Protein AF-A0A2G6T410-F1 (afdb_monomer_lite)

pLDDT: mean 78.16, std 11.04, range [44.97, 94.75]

Structure (mmCIF, N/CA/C/O backbone):
data_AF-A0A2G6T410-F1
#
_entry.id   AF-A0A2G6T410-F1
#
loop_
_atom_site.group_PDB
_atom_site.id
_atom_site.type_symbol
_atom_site.label_atom_id
_atom_site.label_alt_id
_atom_site.label_comp_id
_atom_site.label_asym_id
_atom_site.label_entity_id
_atom_site.label_seq_id
_atom_site.pdbx_PDB_ins_code
_atom_site.Cartn_x
_atom_site.Cartn_y
_atom_site.Cartn_z
_atom_site.occupancy
_atom_site.B_iso_or_equiv
_atom_site.auth_seq_id
_atom_site.auth_comp_id
_atom_site.auth_asym_id
_atom_site.auth_atom_id
_atom_site.pdbx_PDB_model_num
ATOM 1 N N . MET A 1 1 ? 46.091 18.790 -109.672 1.00 56.22 1 MET A N 1
ATOM 2 C CA . MET A 1 1 ? 46.368 18.008 -108.460 1.00 56.22 1 MET A CA 1
ATOM 3 C C . MET A 1 1 ? 47.698 17.330 -108.682 1.00 56.22 1 MET A C 1
ATOM 5 O O . MET A 1 1 ? 47.797 16.515 -109.600 1.00 56.22 1 MET A O 1
ATOM 9 N N . SER A 1 2 ? 48.739 17.805 -108.003 1.00 65.94 2 SER A N 1
ATOM 10 C CA . SER A 1 2 ? 50.082 17.255 -108.184 1.00 65.94 2 SER A CA 1
ATOM 11 C C . SER A 1 2 ? 50.169 15.889 -107.488 1.00 65.94 2 SER A C 1
ATOM 13 O O . SER A 1 2 ? 49.431 15.638 -106.535 1.00 65.94 2 SER A O 1
ATOM 15 N N . PRO A 1 3 ? 51.032 14.974 -107.959 1.00 71.69 3 PRO A N 1
ATOM 16 C CA . PRO A 1 3 ? 51.278 13.700 -107.284 1.00 71.69 3 PRO A CA 1
ATOM 17 C C . PRO A 1 3 ? 51.638 13.854 -105.798 1.00 71.69 3 PRO A C 1
ATOM 19 O O . PRO A 1 3 ? 51.319 12.967 -105.014 1.00 71.69 3 PRO A O 1
ATOM 22 N N . ASP A 1 4 ? 52.232 14.987 -105.419 1.00 73.62 4 ASP A N 1
ATOM 23 C CA . ASP A 1 4 ? 52.672 15.279 -104.053 1.00 73.62 4 ASP A CA 1
ATOM 24 C C . ASP A 1 4 ? 51.491 15.557 -103.101 1.00 73.62 4 ASP A C 1
ATOM 26 O O . ASP A 1 4 ? 51.467 15.034 -101.991 1.00 73.62 4 ASP A O 1
ATOM 30 N N . GLU A 1 5 ? 50.430 16.239 -103.560 1.00 72.19 5 GLU A N 1
ATOM 31 C CA . GLU A 1 5 ? 49.221 16.503 -102.748 1.00 72.19 5 GLU A CA 1
ATOM 32 C C . GLU A 1 5 ? 48.478 15.218 -102.338 1.00 72.19 5 GLU A C 1
ATOM 34 O O . GLU A 1 5 ? 47.743 15.195 -101.351 1.00 72.19 5 GLU A O 1
ATOM 39 N N . ARG A 1 6 ? 48.644 14.129 -103.102 1.00 71.69 6 ARG A N 1
ATOM 40 C CA . ARG A 1 6 ? 47.990 12.846 -102.812 1.00 71.69 6 ARG A CA 1
ATOM 41 C C . ARG A 1 6 ? 48.667 12.102 -101.661 1.00 71.69 6 ARG A C 1
ATOM 43 O O . ARG A 1 6 ? 47.976 11.393 -100.933 1.00 71.69 6 ARG A O 1
ATOM 50 N N . TRP A 1 7 ? 49.984 12.234 -101.514 1.00 81.56 7 TRP A N 1
ATOM 51 C CA . TRP A 1 7 ? 50.736 11.563 -100.451 1.00 81.56 7 TRP A CA 1
ATOM 52 C C . TRP A 1 7 ? 50.536 12.256 -99.103 1.00 81.56 7 TRP A C 1
ATOM 54 O O . TRP A 1 7 ? 50.249 11.570 -98.125 1.00 81.56 7 TRP A O 1
ATOM 64 N N . ASP A 1 8 ? 50.489 13.591 -99.088 1.00 80.56 8 ASP A N 1
ATOM 65 C CA . ASP A 1 8 ? 50.156 14.367 -97.885 1.00 80.56 8 ASP A CA 1
ATOM 66 C C . ASP A 1 8 ? 48.777 13.991 -97.311 1.00 80.56 8 ASP A C 1
ATOM 68 O O . ASP A 1 8 ? 48.583 13.930 -96.096 1.00 80.56 8 ASP A O 1
ATOM 72 N N . GLN A 1 9 ? 47.807 13.674 -98.178 1.00 79.38 9 GLN A N 1
ATOM 73 C CA . GLN A 1 9 ? 46.475 13.255 -97.741 1.00 79.38 9 GLN A CA 1
ATOM 74 C C . GLN A 1 9 ? 46.470 11.856 -97.101 1.00 79.38 9 GLN A C 1
ATOM 76 O O . GLN A 1 9 ? 45.673 11.596 -96.199 1.00 79.38 9 GLN A O 1
ATOM 81 N N . VAL A 1 10 ? 47.340 10.947 -97.551 1.00 81.00 10 VAL A N 1
ATOM 82 C CA . VAL A 1 10 ? 47.460 9.598 -96.972 1.00 81.00 10 VAL A CA 1
ATOM 83 C C . VAL A 1 10 ? 48.136 9.665 -95.606 1.00 81.00 10 VAL A C 1
ATOM 85 O O . VAL A 1 10 ? 47.643 9.041 -94.665 1.00 81.00 10 VAL A O 1
ATOM 88 N N . ASP A 1 11 ? 49.188 10.471 -95.473 1.00 83.50 11 ASP A N 1
ATOM 89 C CA . ASP A 1 11 ? 49.903 10.647 -94.207 1.00 83.50 11 ASP A CA 1
ATOM 90 C C . ASP A 1 11 ? 49.018 11.333 -93.158 1.00 83.50 11 ASP A C 1
ATOM 92 O O . ASP A 1 11 ? 48.926 10.872 -92.019 1.00 83.50 11 ASP A O 1
ATOM 96 N N . GLN A 1 12 ? 48.233 12.340 -93.558 1.00 85.00 12 GLN A N 1
ATOM 97 C CA . GLN A 1 12 ? 47.275 12.983 -92.657 1.00 85.00 12 GLN A CA 1
ATOM 98 C C . GLN A 1 12 ? 46.204 12.005 -92.143 1.00 85.00 12 GLN A C 1
ATOM 100 O O . GLN A 1 12 ? 45.810 12.060 -90.977 1.00 85.00 12 GLN A O 1
ATOM 105 N N . VAL A 1 13 ? 45.732 11.086 -92.990 1.00 82.88 13 VAL A N 1
ATOM 106 C CA . VAL A 1 13 ? 44.775 10.051 -92.574 1.00 82.88 13 VAL A CA 1
ATOM 107 C C . VAL A 1 13 ? 45.444 9.038 -91.642 1.00 82.88 13 VAL A C 1
ATOM 109 O O . VAL A 1 13 ? 44.845 8.665 -90.630 1.00 82.88 13 VAL A O 1
ATOM 112 N N . ALA A 1 14 ? 46.681 8.626 -91.928 1.00 84.62 14 ALA A N 1
ATOM 113 C CA . ALA A 1 14 ? 47.432 7.701 -91.083 1.00 84.62 14 ALA A CA 1
ATOM 114 C C . ALA A 1 14 ? 47.655 8.265 -89.667 1.00 84.62 14 ALA A C 1
ATOM 116 O O . ALA A 1 14 ? 47.406 7.559 -88.685 1.00 84.62 14 ALA A O 1
ATOM 117 N N . ASP A 1 15 ? 48.009 9.546 -89.549 1.00 87.12 15 ASP A N 1
ATOM 118 C CA . ASP A 1 15 ? 48.207 10.222 -88.262 1.00 87.12 15 ASP A CA 1
ATOM 119 C C . ASP A 1 15 ? 46.910 10.346 -87.452 1.00 87.12 15 ASP A C 1
ATOM 121 O O . ASP A 1 15 ? 46.904 10.155 -86.229 1.00 87.12 15 ASP A O 1
ATOM 125 N N . ILE A 1 16 ? 45.780 10.618 -88.114 1.00 86.19 16 ILE A N 1
ATOM 126 C CA . ILE A 1 16 ? 44.466 10.666 -87.455 1.00 86.19 16 ILE A CA 1
ATOM 127 C C . ILE A 1 16 ? 44.099 9.285 -86.897 1.00 86.19 16 ILE A C 1
ATOM 129 O O . ILE A 1 16 ? 43.680 9.181 -85.740 1.00 86.19 16 ILE A O 1
ATOM 133 N N . PHE A 1 17 ? 44.289 8.217 -87.680 1.00 85.00 17 PHE A N 1
ATOM 134 C CA . PHE A 1 17 ? 44.019 6.852 -87.221 1.00 85.00 17 PHE A CA 1
ATOM 135 C C . PHE A 1 17 ? 44.941 6.434 -86.075 1.00 85.00 17 PHE A C 1
ATOM 137 O O . PHE A 1 17 ? 44.476 5.840 -85.099 1.00 85.00 17 PHE A O 1
ATOM 144 N N . HIS A 1 18 ? 46.227 6.776 -86.152 1.00 85.50 18 HIS A N 1
ATOM 145 C CA . HIS A 1 18 ? 47.190 6.462 -85.104 1.00 85.50 18 HIS A CA 1
ATOM 146 C C . HIS A 1 18 ? 46.821 7.143 -83.776 1.00 85.50 18 HIS A C 1
ATOM 148 O O . HIS A 1 18 ? 46.729 6.484 -82.735 1.00 85.50 18 HIS A O 1
ATOM 154 N N . ASN A 1 19 ? 46.494 8.438 -83.818 1.00 89.31 19 ASN A N 1
ATOM 155 C CA . ASN A 1 19 ? 46.065 9.188 -82.639 1.00 89.31 19 ASN A CA 1
ATOM 156 C C . ASN A 1 19 ? 44.751 8.655 -82.045 1.00 89.31 19 ASN A C 1
ATOM 158 O O . ASN A 1 19 ? 44.628 8.546 -80.822 1.00 89.31 19 ASN A O 1
ATOM 162 N N . ALA A 1 20 ? 43.788 8.263 -82.886 1.00 82.81 20 ALA A N 1
ATOM 163 C CA . ALA A 1 20 ? 42.522 7.689 -82.430 1.00 82.81 20 ALA A CA 1
ATOM 164 C C . ALA A 1 20 ? 42.714 6.345 -81.699 1.00 82.81 20 ALA A C 1
ATOM 166 O O . ALA A 1 20 ? 42.099 6.114 -80.655 1.00 82.81 20 ALA A O 1
ATOM 167 N N . ILE A 1 21 ? 43.603 5.477 -82.195 1.00 86.31 21 ILE A N 1
ATOM 168 C CA . ILE A 1 21 ? 43.908 4.185 -81.557 1.00 86.31 21 ILE A CA 1
ATOM 169 C C . ILE A 1 21 ? 44.586 4.396 -80.197 1.00 86.31 21 ILE A C 1
ATOM 171 O O . ILE A 1 21 ? 44.199 3.764 -79.210 1.00 86.31 21 ILE A O 1
ATOM 175 N N . HIS A 1 22 ? 45.547 5.319 -80.106 1.00 86.75 22 HIS A N 1
ATOM 176 C CA . HIS A 1 22 ? 46.206 5.635 -78.836 1.00 86.75 22 HIS A CA 1
ATOM 177 C C . HIS A 1 22 ? 45.230 6.185 -77.789 1.00 86.75 22 HIS A C 1
ATOM 179 O O . HIS A 1 22 ? 45.298 5.790 -76.621 1.00 86.75 22 HIS A O 1
ATOM 185 N N . GLN A 1 23 ? 44.280 7.031 -78.198 1.00 85.62 23 GLN A N 1
ATOM 186 C CA . GLN A 1 23 ? 43.226 7.514 -77.305 1.00 85.62 23 GLN A CA 1
ATOM 187 C C . GLN A 1 23 ? 42.293 6.387 -76.847 1.00 85.62 23 GLN A C 1
ATOM 189 O O . GLN A 1 23 ? 41.966 6.328 -75.663 1.00 85.62 23 GLN A O 1
ATOM 194 N N . ALA A 1 24 ? 41.914 5.461 -77.733 1.00 79.69 24 ALA A N 1
ATOM 195 C CA . ALA A 1 24 ? 41.067 4.323 -77.375 1.00 79.69 24 ALA A CA 1
ATOM 196 C C . ALA A 1 24 ? 41.739 3.389 -76.350 1.00 79.69 24 ALA A C 1
ATOM 198 O O . ALA A 1 24 ? 41.103 2.987 -75.374 1.00 79.69 24 ALA A O 1
ATOM 199 N N . ILE A 1 25 ? 43.037 3.102 -76.508 1.00 86.56 25 ILE A N 1
ATOM 200 C CA . ILE A 1 25 ? 43.812 2.285 -75.556 1.00 86.56 25 ILE A CA 1
ATOM 201 C C . ILE A 1 25 ? 43.950 3.005 -74.206 1.00 86.56 25 ILE A C 1
ATOM 203 O O . ILE A 1 25 ? 43.777 2.394 -73.145 1.00 86.56 25 ILE A O 1
ATOM 207 N N . ALA A 1 26 ? 44.214 4.315 -74.224 1.00 83.00 26 ALA A N 1
ATOM 208 C CA . ALA A 1 26 ? 44.260 5.121 -73.008 1.00 83.00 26 ALA A CA 1
ATOM 209 C C . ALA A 1 26 ? 42.909 5.090 -72.271 1.00 83.00 26 ALA A C 1
ATOM 211 O O . ALA A 1 26 ? 42.878 4.861 -71.061 1.00 83.00 26 ALA A O 1
ATOM 212 N N . LEU A 1 27 ? 41.795 5.211 -73.000 1.00 81.56 27 LEU A N 1
ATOM 213 C CA . LEU A 1 27 ? 40.450 5.128 -72.430 1.00 81.56 27 LEU A CA 1
ATOM 214 C C . LEU A 1 27 ? 40.158 3.742 -71.843 1.00 81.56 27 LEU A C 1
ATOM 216 O O . LEU A 1 27 ? 39.627 3.637 -70.738 1.00 81.56 27 LEU A O 1
ATOM 220 N N . GLN A 1 28 ? 40.535 2.676 -72.549 1.00 83.94 28 GLN A N 1
ATOM 221 C CA . GLN A 1 28 ? 40.310 1.303 -72.103 1.00 83.94 28 GLN A CA 1
ATOM 222 C C . GLN A 1 28 ? 41.104 0.981 -70.831 1.00 83.94 28 GLN A C 1
ATOM 224 O O . GLN A 1 28 ? 40.565 0.377 -69.904 1.00 83.94 28 GLN A O 1
ATOM 229 N N . SER A 1 29 ? 42.355 1.439 -70.741 1.00 85.06 29 SER A N 1
ATOM 230 C CA . SER A 1 29 ? 43.169 1.264 -69.532 1.00 85.06 29 SER A CA 1
ATOM 231 C C . SER A 1 29 ? 42.658 2.098 -68.350 1.00 85.06 29 SER A C 1
ATOM 233 O O . SER A 1 29 ? 42.674 1.628 -67.212 1.00 85.06 29 SER A O 1
ATOM 235 N N . ALA A 1 30 ? 42.131 3.303 -68.597 1.00 77.00 30 ALA A N 1
ATOM 236 C CA . ALA A 1 30 ? 41.474 4.109 -67.569 1.00 77.00 30 ALA A CA 1
ATOM 237 C C . ALA A 1 30 ? 40.182 3.441 -67.061 1.00 77.00 30 ALA A C 1
ATOM 239 O O . ALA A 1 30 ? 39.947 3.392 -65.853 1.00 77.00 30 ALA A O 1
ATOM 240 N N . ALA A 1 31 ? 39.389 2.857 -67.964 1.00 70.12 31 ALA A N 1
ATOM 241 C CA . ALA A 1 31 ? 38.189 2.102 -67.615 1.00 70.12 31 ALA A CA 1
ATOM 242 C C . ALA A 1 31 ? 38.516 0.831 -66.811 1.00 70.12 31 ALA A C 1
ATOM 244 O O . ALA A 1 31 ? 37.843 0.540 -65.823 1.00 70.12 31 ALA A O 1
ATOM 245 N N . GLN A 1 32 ? 39.583 0.106 -67.166 1.00 82.69 32 GLN A N 1
ATOM 246 C CA . GLN A 1 32 ? 40.046 -1.054 -66.394 1.00 82.69 32 GLN A CA 1
ATOM 247 C C . GLN A 1 32 ? 40.468 -0.666 -64.974 1.00 82.69 32 GLN A C 1
ATOM 249 O O . GLN A 1 32 ? 40.004 -1.283 -64.018 1.00 82.69 32 GLN A O 1
ATOM 254 N N . ARG A 1 33 ? 41.251 0.409 -64.812 1.00 77.06 33 ARG A N 1
ATOM 255 C CA . ARG A 1 33 ? 41.641 0.907 -63.481 1.00 77.06 33 ARG A CA 1
ATOM 256 C C . ARG A 1 33 ? 40.434 1.343 -62.651 1.00 77.06 33 ARG A C 1
ATOM 258 O O . ARG A 1 33 ? 40.390 1.083 -61.452 1.00 77.06 33 ARG A O 1
ATOM 265 N N . SER A 1 34 ? 39.442 1.977 -63.275 1.00 67.44 34 SER A N 1
ATOM 266 C CA . SER A 1 34 ? 38.199 2.365 -62.596 1.00 67.44 34 SER A CA 1
ATOM 267 C C . SER A 1 34 ? 37.386 1.145 -62.137 1.00 67.44 34 SER A C 1
ATOM 269 O O . SER A 1 34 ? 36.862 1.134 -61.019 1.00 67.44 34 SER A O 1
ATOM 271 N N . ASN A 1 35 ? 37.348 0.082 -62.945 1.00 75.75 35 ASN A N 1
ATOM 272 C CA . ASN A 1 35 ? 36.698 -1.176 -62.578 1.00 75.75 35 ASN A CA 1
ATOM 273 C C . ASN A 1 35 ? 37.424 -1.891 -61.429 1.00 75.75 35 ASN A C 1
ATOM 275 O O . ASN A 1 35 ? 36.770 -2.364 -60.501 1.00 75.75 35 ASN A O 1
ATOM 279 N N . GLU A 1 36 ? 38.758 -1.924 -61.438 1.00 81.94 36 GLU A N 1
ATOM 280 C CA . GLU A 1 36 ? 39.559 -2.497 -60.346 1.00 81.94 36 GLU A CA 1
ATOM 281 C C . GLU A 1 36 ? 39.370 -1.726 -59.033 1.00 81.94 36 GLU A C 1
ATOM 283 O O . GLU A 1 36 ? 39.174 -2.324 -57.973 1.00 81.94 36 GLU A O 1
ATOM 288 N N . GLN A 1 37 ? 39.352 -0.391 -59.092 1.00 75.25 37 GLN A N 1
ATOM 289 C CA . GLN A 1 37 ? 39.076 0.451 -57.924 1.00 75.25 37 GLN A CA 1
ATOM 290 C C . GLN A 1 37 ? 37.665 0.219 -57.371 1.00 75.25 37 GLN A C 1
ATOM 292 O O . GLN A 1 37 ? 37.488 0.113 -56.156 1.00 75.25 37 GLN A O 1
ATOM 297 N N . SER A 1 38 ? 36.673 0.071 -58.251 1.00 67.38 38 SER A N 1
ATOM 298 C CA . SER A 1 38 ? 35.289 -0.207 -57.855 1.00 67.38 38 SER A CA 1
ATOM 299 C C . SER A 1 38 ? 35.138 -1.598 -57.229 1.00 67.38 38 SER A C 1
ATOM 301 O O . SER A 1 38 ? 34.430 -1.752 -56.234 1.00 67.38 38 SER A O 1
ATOM 303 N N . ALA A 1 39 ? 35.846 -2.605 -57.750 1.00 76.81 39 ALA A N 1
ATOM 304 C CA . ALA A 1 39 ? 35.864 -3.952 -57.183 1.00 76.81 39 ALA A CA 1
ATOM 305 C C . ALA A 1 39 ? 36.505 -3.981 -55.784 1.00 76.81 39 ALA A C 1
ATOM 307 O O . ALA A 1 39 ? 35.958 -4.595 -54.866 1.00 76.81 39 ALA A O 1
ATOM 308 N N . ASN A 1 40 ? 37.612 -3.259 -55.591 1.00 78.50 40 ASN A N 1
ATOM 309 C CA . ASN A 1 40 ? 38.271 -3.142 -54.288 1.00 78.50 40 ASN A CA 1
ATOM 310 C C . ASN A 1 40 ? 37.395 -2.406 -53.261 1.00 78.50 40 ASN A C 1
ATOM 312 O O . ASN A 1 40 ? 37.290 -2.838 -52.112 1.00 78.50 40 ASN A O 1
ATOM 316 N N . ALA A 1 41 ? 36.705 -1.338 -53.674 1.00 66.69 41 ALA A N 1
ATOM 317 C CA . ALA A 1 41 ? 35.752 -0.636 -52.816 1.00 66.69 41 ALA A CA 1
ATOM 318 C C . ALA A 1 41 ? 34.567 -1.536 -52.417 1.00 66.69 41 ALA A C 1
ATOM 320 O O . ALA A 1 41 ? 34.163 -1.552 -51.254 1.00 66.69 41 ALA A O 1
ATOM 321 N N . ALA A 1 42 ? 34.045 -2.337 -53.352 1.00 67.50 42 ALA A N 1
ATOM 322 C CA . ALA A 1 42 ? 32.977 -3.294 -53.076 1.00 67.50 42 ALA A CA 1
ATOM 323 C C . ALA A 1 42 ? 33.422 -4.411 -52.113 1.00 67.50 42 ALA A C 1
ATOM 325 O O . ALA A 1 42 ? 32.648 -4.810 -51.242 1.00 67.50 42 ALA A O 1
ATOM 326 N N . ALA A 1 43 ? 34.665 -4.889 -52.227 1.00 73.31 43 ALA A N 1
ATOM 327 C CA . ALA A 1 43 ? 35.230 -5.879 -51.312 1.00 73.31 43 ALA A CA 1
ATOM 328 C C . ALA A 1 43 ? 35.358 -5.328 -49.880 1.00 73.31 43 ALA A C 1
ATOM 330 O O . ALA A 1 43 ? 34.909 -5.979 -48.936 1.00 73.31 43 ALA A O 1
ATOM 331 N N . LEU A 1 44 ? 35.867 -4.100 -49.726 1.00 72.81 44 LEU A N 1
ATOM 332 C CA . LEU A 1 44 ? 35.960 -3.421 -48.427 1.00 72.81 44 LEU A CA 1
ATOM 333 C C . LEU A 1 44 ? 34.582 -3.181 -47.798 1.00 72.81 44 LEU A C 1
ATOM 335 O O . LEU A 1 44 ? 34.386 -3.447 -46.614 1.00 72.81 44 LEU A O 1
ATOM 339 N N . LEU A 1 45 ? 33.601 -2.735 -48.588 1.00 68.31 45 LEU A N 1
ATOM 340 C CA . LEU A 1 45 ? 32.225 -2.549 -48.116 1.00 68.31 45 LEU A CA 1
ATOM 341 C C . LEU A 1 45 ? 31.575 -3.869 -47.690 1.00 68.31 45 LEU A C 1
ATOM 343 O O . LEU A 1 45 ? 30.824 -3.895 -46.717 1.00 68.31 45 LEU A O 1
ATOM 347 N N . ARG A 1 46 ? 31.874 -4.974 -48.381 1.00 67.38 46 ARG A N 1
ATOM 348 C CA . ARG A 1 46 ? 31.366 -6.302 -48.024 1.00 67.38 46 ARG A CA 1
ATOM 349 C C . ARG A 1 46 ? 31.985 -6.814 -46.723 1.00 67.38 46 ARG A C 1
ATOM 351 O O . ARG A 1 46 ? 31.266 -7.389 -45.912 1.00 67.38 46 ARG A O 1
ATOM 358 N N . GLU A 1 47 ? 33.274 -6.574 -46.500 1.00 73.56 47 GLU A N 1
ATOM 359 C CA . GLU A 1 47 ? 33.950 -6.943 -45.252 1.00 73.56 47 GLU A CA 1
ATOM 360 C C . GLU A 1 47 ? 33.440 -6.111 -44.061 1.00 73.56 47 GLU A C 1
ATOM 362 O O . GLU A 1 47 ? 33.104 -6.657 -43.008 1.00 73.56 47 GLU A O 1
ATOM 367 N N . LEU A 1 48 ? 33.302 -4.794 -44.243 1.00 65.44 48 LEU A N 1
ATOM 368 C CA . LEU A 1 48 ? 32.741 -3.894 -43.232 1.00 65.44 48 LEU A CA 1
ATOM 369 C C . LEU A 1 48 ? 31.264 -4.210 -42.948 1.00 65.44 48 LEU A C 1
ATOM 371 O O . LEU A 1 48 ? 30.845 -4.229 -41.791 1.00 65.44 48 LEU A O 1
ATOM 375 N N . GLY A 1 49 ? 30.489 -4.534 -43.986 1.00 59.12 49 GLY A N 1
ATOM 376 C CA . GLY A 1 49 ? 29.083 -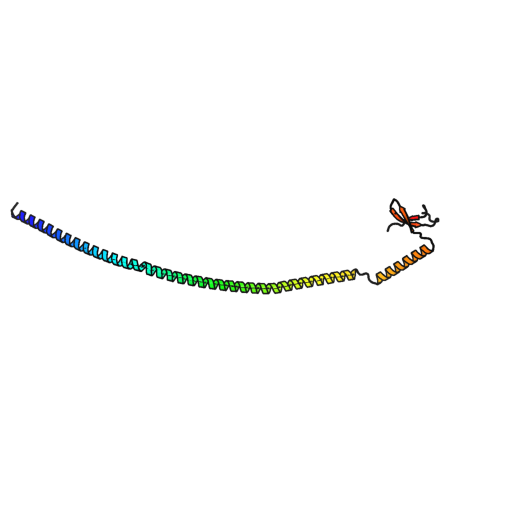4.920 -43.874 1.00 59.12 49 GLY A CA 1
ATOM 377 C C . GLY A 1 49 ? 28.854 -6.234 -43.121 1.00 59.12 49 GLY A C 1
ATOM 378 O O . GLY A 1 49 ? 27.789 -6.412 -42.538 1.00 59.12 49 GLY A O 1
ATOM 379 N N . GLN A 1 50 ? 29.841 -7.135 -43.077 1.00 68.56 50 GLN A N 1
ATOM 380 C CA . GLN A 1 50 ? 29.765 -8.374 -42.294 1.00 68.56 50 GLN A CA 1
ATOM 381 C C . GLN A 1 50 ? 30.088 -8.171 -40.805 1.00 68.56 50 GLN A C 1
ATOM 383 O O . GLN A 1 50 ? 29.542 -8.888 -39.969 1.00 68.56 50 GLN A O 1
ATOM 388 N N . LYS A 1 51 ? 30.935 -7.192 -40.460 1.00 63.47 51 LYS A N 1
ATOM 389 C CA . LYS A 1 51 ? 31.339 -6.899 -39.070 1.00 63.47 51 LYS A CA 1
ATOM 390 C C . LYS A 1 51 ? 30.345 -5.990 -38.334 1.00 63.47 51 LYS A C 1
ATOM 392 O O . LYS A 1 51 ? 30.051 -6.222 -37.164 1.00 63.47 51 LYS A O 1
ATOM 397 N N . LEU A 1 52 ? 29.744 -5.028 -39.039 1.00 63.81 52 LEU A N 1
ATOM 398 C CA . LEU A 1 52 ? 28.756 -4.090 -38.485 1.00 63.81 52 LEU A CA 1
ATOM 399 C C . LEU A 1 52 ? 27.591 -4.730 -37.697 1.00 63.81 52 LEU A C 1
ATOM 401 O O . LEU A 1 52 ? 27.283 -4.236 -36.613 1.00 63.81 52 LEU A O 1
ATOM 405 N N . PRO A 1 53 ? 26.914 -5.791 -38.182 1.00 71.25 53 PRO A N 1
ATOM 406 C CA . PRO A 1 53 ? 25.770 -6.355 -37.468 1.00 71.25 53 PRO A CA 1
ATOM 407 C C . PRO A 1 53 ? 26.166 -7.064 -36.167 1.00 71.25 53 PRO A C 1
ATOM 409 O O . PRO A 1 53 ? 25.376 -7.063 -35.226 1.00 71.25 53 PRO A O 1
ATOM 412 N N . ALA A 1 54 ? 27.375 -7.630 -36.083 1.00 72.81 54 ALA A N 1
ATOM 413 C CA . ALA A 1 54 ? 27.857 -8.301 -34.876 1.00 72.81 54 ALA A CA 1
ATOM 414 C C . ALA A 1 54 ? 28.191 -7.293 -33.765 1.00 72.81 54 ALA A C 1
ATOM 416 O O . ALA A 1 54 ? 27.734 -7.453 -32.632 1.00 72.81 54 ALA A O 1
ATOM 417 N N . ASP A 1 55 ? 28.904 -6.216 -34.104 1.00 75.44 55 ASP A N 1
ATOM 418 C CA . ASP A 1 55 ? 29.253 -5.161 -33.146 1.00 75.44 55 ASP A CA 1
ATOM 419 C C . ASP A 1 55 ? 28.012 -4.387 -32.682 1.00 75.44 55 ASP A C 1
ATOM 421 O O . ASP A 1 55 ? 27.864 -4.077 -31.497 1.00 75.44 55 ASP A O 1
ATOM 425 N N . LEU A 1 56 ? 27.067 -4.133 -33.596 1.00 73.62 56 LEU A N 1
ATOM 426 C CA . LEU A 1 56 ? 25.790 -3.508 -33.260 1.00 73.62 56 LEU A CA 1
ATOM 427 C C . LEU A 1 56 ? 24.957 -4.404 -32.333 1.00 73.62 56 LEU A C 1
ATOM 429 O O . LEU A 1 56 ? 24.416 -3.917 -31.341 1.00 73.62 56 LEU A O 1
ATOM 433 N N . ALA A 1 57 ? 24.878 -5.710 -32.611 1.00 70.88 57 ALA A N 1
ATOM 434 C CA . ALA A 1 57 ? 24.165 -6.658 -31.758 1.00 70.88 57 ALA A CA 1
ATOM 435 C C . ALA A 1 57 ? 24.792 -6.756 -30.358 1.00 70.88 57 ALA A C 1
ATOM 437 O O . ALA A 1 57 ? 24.068 -6.747 -29.361 1.00 70.88 57 ALA A O 1
ATOM 438 N N . ALA A 1 58 ? 26.125 -6.784 -30.264 1.00 76.44 58 ALA A N 1
ATOM 439 C CA . ALA A 1 58 ? 26.834 -6.783 -28.987 1.00 76.44 58 ALA A CA 1
ATOM 440 C C . ALA A 1 58 ? 26.569 -5.496 -28.186 1.00 76.44 58 ALA A C 1
ATOM 442 O O . ALA A 1 58 ? 26.251 -5.560 -26.996 1.00 76.44 58 ALA A O 1
ATOM 443 N N . ALA A 1 59 ? 26.620 -4.330 -28.838 1.00 76.25 59 ALA A N 1
ATOM 444 C CA . ALA A 1 59 ? 26.334 -3.047 -28.202 1.00 76.25 59 ALA A CA 1
ATOM 445 C C . ALA A 1 59 ? 24.874 -2.941 -27.723 1.00 76.25 59 ALA A C 1
ATOM 447 O O . ALA A 1 59 ? 24.621 -2.452 -26.620 1.00 76.25 59 ALA A O 1
ATOM 448 N N . VAL A 1 60 ? 23.913 -3.420 -28.520 1.00 74.62 60 VAL A N 1
ATOM 449 C CA . VAL A 1 60 ? 22.488 -3.445 -28.150 1.00 74.62 60 VAL A CA 1
ATOM 450 C C . VAL A 1 60 ? 22.243 -4.389 -26.974 1.00 74.62 60 VAL A C 1
ATOM 452 O O . VAL A 1 60 ? 21.580 -3.989 -26.019 1.00 74.62 60 VAL A O 1
ATOM 455 N N . ASN A 1 61 ? 22.824 -5.591 -26.985 1.00 75.94 61 ASN A N 1
ATOM 456 C CA . ASN A 1 61 ? 22.702 -6.535 -25.873 1.00 75.94 61 ASN A CA 1
ATOM 457 C C . ASN A 1 61 ? 23.295 -5.972 -24.576 1.00 75.94 61 ASN A C 1
ATOM 459 O O . ASN A 1 61 ? 22.635 -6.023 -23.542 1.00 75.94 61 ASN A O 1
ATOM 463 N N . ALA A 1 62 ? 24.476 -5.350 -24.630 1.00 83.56 62 ALA A N 1
ATOM 464 C CA . ALA A 1 62 ? 25.081 -4.720 -23.456 1.00 83.56 62 ALA A CA 1
ATOM 465 C C . ALA A 1 62 ? 24.212 -3.579 -22.891 1.00 83.56 62 ALA A C 1
ATOM 467 O O . ALA A 1 62 ? 24.077 -3.422 -21.676 1.00 83.56 62 ALA A O 1
ATOM 468 N N . ARG A 1 63 ? 23.580 -2.781 -23.765 1.00 81.44 63 ARG A N 1
ATOM 469 C CA . ARG A 1 63 ? 22.652 -1.714 -23.351 1.00 81.44 63 ARG A CA 1
ATOM 470 C C . ARG A 1 63 ? 21.358 -2.270 -22.762 1.00 81.44 63 ARG A C 1
ATOM 472 O O . ARG A 1 63 ? 20.878 -1.719 -21.774 1.00 81.44 63 ARG A O 1
ATOM 479 N N . LEU A 1 64 ? 20.818 -3.346 -23.332 1.00 79.06 64 LEU A N 1
ATOM 480 C CA . LEU A 1 64 ? 19.642 -4.040 -22.807 1.00 79.06 64 LEU A CA 1
ATOM 481 C C . LEU A 1 64 ? 19.917 -4.655 -21.436 1.00 79.06 64 LEU A C 1
ATOM 483 O O . LEU A 1 64 ? 19.101 -4.494 -20.536 1.00 79.06 64 LEU A O 1
ATOM 487 N N . GLU A 1 65 ? 21.068 -5.295 -21.247 1.00 82.81 65 GLU A N 1
ATOM 488 C CA . GLU A 1 65 ? 21.457 -5.878 -19.963 1.00 82.81 65 GLU A CA 1
ATOM 489 C C . GLU A 1 65 ? 21.639 -4.797 -18.889 1.00 82.81 65 GLU A C 1
ATOM 491 O O . GLU A 1 65 ? 21.104 -4.916 -17.786 1.00 82.81 65 GLU A O 1
ATOM 496 N N . ALA A 1 66 ? 22.301 -3.685 -19.225 1.00 85.25 66 ALA A N 1
ATOM 497 C CA . ALA A 1 66 ? 22.434 -2.545 -18.321 1.00 85.25 66 ALA A CA 1
ATOM 498 C C . ALA A 1 66 ? 21.071 -1.921 -17.965 1.00 85.25 66 ALA A C 1
ATOM 500 O O . ALA A 1 66 ? 20.823 -1.589 -16.803 1.00 85.25 66 ALA A O 1
ATOM 501 N N . ALA A 1 67 ? 20.169 -1.790 -18.943 1.00 82.88 67 ALA A N 1
ATOM 502 C CA . ALA A 1 67 ? 18.817 -1.287 -18.719 1.00 82.88 67 ALA A CA 1
ATOM 503 C C . ALA A 1 67 ? 17.987 -2.248 -17.855 1.00 82.88 67 ALA A C 1
ATOM 505 O O . ALA A 1 67 ? 17.314 -1.804 -16.926 1.00 82.88 67 ALA A O 1
ATOM 506 N N . ALA A 1 68 ? 18.076 -3.555 -18.108 1.00 82.50 68 ALA A N 1
ATOM 507 C CA . ALA A 1 68 ? 17.407 -4.586 -17.323 1.00 82.50 68 ALA A CA 1
ATOM 508 C C . ALA A 1 68 ? 17.911 -4.598 -15.875 1.00 82.50 68 ALA A C 1
ATOM 510 O O . ALA A 1 68 ? 17.105 -4.633 -14.946 1.00 82.50 68 ALA A O 1
ATOM 511 N N . LYS A 1 69 ? 19.228 -4.482 -15.671 1.00 84.88 69 LYS A N 1
ATOM 512 C CA . LYS A 1 69 ? 19.829 -4.388 -14.338 1.00 84.88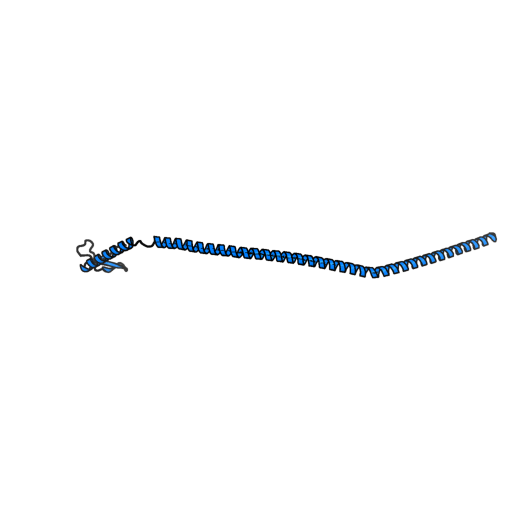 69 LYS A CA 1
ATOM 513 C C . LYS A 1 69 ? 19.368 -3.132 -13.597 1.00 84.88 69 LYS A C 1
ATOM 515 O O . LYS A 1 69 ? 18.934 -3.231 -12.454 1.00 84.88 69 LYS A O 1
ATOM 520 N N . SER A 1 70 ? 19.371 -1.975 -14.260 1.00 87.38 70 SER A N 1
ATOM 521 C CA . SER A 1 70 ? 18.870 -0.728 -13.668 1.00 87.38 70 SER A CA 1
ATOM 522 C C . SER A 1 70 ? 17.378 -0.806 -13.325 1.00 87.38 70 SER A C 1
ATOM 524 O O . SER A 1 70 ? 16.962 -0.352 -12.259 1.00 87.38 70 SER A O 1
ATOM 526 N N . ALA A 1 71 ? 16.564 -1.413 -14.191 1.00 87.00 71 ALA A N 1
ATOM 527 C CA . ALA A 1 71 ? 15.143 -1.618 -13.929 1.00 87.00 71 ALA A CA 1
ATOM 528 C C . ALA A 1 71 ? 14.918 -2.557 -12.735 1.00 87.00 71 ALA A C 1
ATOM 530 O O . ALA A 1 71 ? 14.087 -2.260 -11.877 1.00 87.00 71 ALA A O 1
ATOM 531 N N . ALA A 1 72 ? 15.684 -3.647 -12.638 1.00 85.56 72 ALA A N 1
ATOM 532 C CA . ALA A 1 72 ? 15.626 -4.571 -11.511 1.00 85.56 72 ALA A CA 1
ATOM 533 C C . ALA A 1 72 ? 16.020 -3.885 -10.192 1.00 85.56 72 ALA A C 1
ATOM 535 O O . ALA A 1 72 ? 15.303 -4.008 -9.201 1.00 85.56 72 ALA A O 1
ATOM 536 N N . GLU A 1 73 ? 17.099 -3.100 -10.183 1.00 88.38 73 GLU A N 1
ATOM 537 C CA . GLU A 1 73 ? 17.521 -2.323 -9.010 1.00 88.38 73 GLU A CA 1
ATOM 538 C C . GLU A 1 73 ? 16.440 -1.321 -8.574 1.00 88.38 73 GLU A C 1
ATOM 540 O O . GLU A 1 73 ? 16.112 -1.238 -7.389 1.00 88.38 73 GLU A O 1
ATOM 545 N N . GLN A 1 74 ? 15.812 -0.618 -9.522 1.00 88.50 74 GLN A N 1
ATOM 546 C CA . GLN A 1 74 ? 14.695 0.285 -9.229 1.00 88.50 74 GLN A CA 1
ATOM 547 C C . GLN A 1 74 ? 13.468 -0.457 -8.687 1.00 88.50 74 GLN A C 1
ATOM 549 O O . GLN A 1 74 ? 12.806 0.041 -7.775 1.00 88.50 74 GLN A O 1
ATOM 554 N N . MET A 1 75 ? 13.152 -1.641 -9.220 1.00 85.19 75 MET A N 1
ATOM 555 C CA . MET A 1 75 ? 12.062 -2.472 -8.706 1.00 85.19 75 MET A CA 1
ATOM 556 C C . MET A 1 75 ? 12.334 -2.914 -7.270 1.00 85.19 75 MET A C 1
ATOM 558 O O . MET A 1 75 ? 11.450 -2.778 -6.430 1.00 85.19 75 MET A O 1
ATOM 562 N N . VAL A 1 76 ? 13.552 -3.369 -6.964 1.00 91.00 76 VAL A N 1
ATOM 563 C CA . VAL A 1 76 ? 13.952 -3.756 -5.601 1.00 91.00 76 VAL A CA 1
ATOM 564 C C . VAL A 1 76 ? 13.848 -2.569 -4.644 1.00 91.00 76 VAL A C 1
ATOM 566 O O . VAL A 1 76 ? 13.264 -2.700 -3.568 1.00 91.00 76 VAL A O 1
ATOM 569 N N . GLN A 1 77 ? 14.335 -1.390 -5.041 1.00 89.50 77 GLN A N 1
ATOM 570 C CA . GLN A 1 77 ? 14.206 -0.177 -4.228 1.00 89.50 77 GLN A CA 1
ATOM 571 C C . GLN A 1 77 ? 12.738 0.173 -3.968 1.00 89.50 77 GLN A C 1
ATOM 573 O O . GLN A 1 77 ? 12.356 0.390 -2.817 1.00 89.50 77 GLN A O 1
ATOM 578 N N . LYS A 1 78 ? 11.886 0.160 -5.000 1.00 88.88 78 LYS A N 1
ATOM 579 C CA . LYS A 1 78 ? 10.450 0.430 -4.835 1.00 88.88 78 LYS A CA 1
ATOM 580 C C . LYS A 1 78 ? 9.758 -0.602 -3.951 1.00 88.88 78 LYS A C 1
ATOM 582 O O . LYS A 1 78 ? 8.944 -0.213 -3.118 1.00 88.88 78 LYS A O 1
ATOM 587 N N . TRP A 1 79 ? 10.097 -1.883 -4.087 1.00 90.62 79 TRP A N 1
ATOM 588 C CA . TRP A 1 79 ? 9.555 -2.933 -3.227 1.00 90.62 79 TRP A CA 1
ATOM 589 C C . TRP A 1 79 ? 9.970 -2.744 -1.773 1.00 90.62 79 TRP A C 1
ATOM 591 O O . TRP A 1 79 ? 9.112 -2.783 -0.901 1.00 90.62 79 TRP A O 1
ATOM 601 N N . SER A 1 80 ? 11.248 -2.464 -1.511 1.00 90.81 80 SER A N 1
ATOM 602 C CA . SER A 1 80 ? 11.734 -2.211 -0.149 1.00 90.81 80 SER A CA 1
ATOM 603 C C . SER A 1 80 ? 11.059 -0.995 0.497 1.00 90.81 80 SER A C 1
ATOM 605 O O . SER A 1 80 ? 10.683 -1.042 1.666 1.00 90.81 80 SER A O 1
ATOM 607 N N . ALA A 1 81 ? 10.827 0.074 -0.273 1.00 91.06 81 ALA A N 1
ATOM 608 C CA . ALA A 1 81 ? 10.112 1.254 0.199 1.00 91.06 81 ALA A CA 1
ATOM 609 C C . ALA A 1 81 ? 8.632 0.952 0.485 1.00 91.06 81 ALA A C 1
ATOM 611 O O . ALA A 1 81 ? 8.094 1.407 1.494 1.00 91.06 81 ALA A O 1
ATOM 612 N N . ALA A 1 82 ? 7.983 0.165 -0.378 1.00 87.44 82 ALA A N 1
ATOM 613 C CA . ALA A 1 82 ? 6.607 -0.278 -0.175 1.00 87.44 82 ALA A CA 1
ATOM 614 C C . ALA A 1 82 ? 6.473 -1.168 1.069 1.00 87.44 82 ALA A C 1
ATOM 616 O O . ALA A 1 82 ? 5.533 -0.997 1.841 1.00 87.44 82 ALA A O 1
ATOM 617 N N . ASP A 1 83 ? 7.430 -2.065 1.299 1.00 92.69 83 ASP A N 1
ATOM 618 C CA . ASP A 1 83 ? 7.430 -2.966 2.451 1.00 92.69 83 ASP A CA 1
ATOM 619 C C . ASP A 1 83 ? 7.669 -2.198 3.763 1.00 92.69 83 ASP A C 1
ATOM 621 O O . ASP A 1 83 ? 6.953 -2.384 4.747 1.00 92.69 83 ASP A O 1
ATOM 625 N N . ALA A 1 84 ? 8.581 -1.219 3.755 1.00 93.75 84 ALA A N 1
ATOM 626 C CA . ALA A 1 84 ? 8.771 -0.302 4.879 1.00 93.75 84 ALA A CA 1
ATOM 627 C C . ALA A 1 84 ? 7.507 0.531 5.170 1.00 93.75 84 ALA A C 1
ATOM 629 O O . ALA A 1 84 ? 7.114 0.694 6.330 1.00 93.75 84 ALA A O 1
ATOM 630 N N . ALA A 1 85 ? 6.832 1.024 4.126 1.00 91.00 85 ALA A N 1
ATOM 631 C CA . ALA A 1 85 ? 5.563 1.730 4.268 1.00 91.00 85 ALA A CA 1
ATOM 632 C C . ALA A 1 85 ? 4.478 0.815 4.862 1.00 91.00 85 ALA A C 1
ATOM 634 O O . ALA A 1 85 ? 3.799 1.216 5.810 1.00 91.00 85 ALA A O 1
ATOM 635 N N . ALA A 1 86 ? 4.363 -0.429 4.390 1.00 87.94 86 ALA A N 1
ATOM 636 C CA . ALA A 1 86 ? 3.428 -1.416 4.925 1.00 87.94 86 ALA A CA 1
ATOM 637 C C . ALA A 1 86 ? 3.715 -1.744 6.401 1.00 87.94 86 ALA A C 1
ATOM 639 O O . ALA A 1 86 ? 2.793 -1.753 7.220 1.00 87.94 86 ALA A O 1
ATOM 640 N N . ALA A 1 87 ? 4.985 -1.926 6.769 1.00 91.94 87 ALA A N 1
ATOM 641 C CA . ALA A 1 87 ? 5.397 -2.159 8.150 1.00 91.94 87 ALA A CA 1
ATOM 642 C C . ALA A 1 87 ? 5.052 -0.969 9.062 1.00 91.94 87 ALA A C 1
ATOM 644 O O . ALA A 1 87 ? 4.520 -1.157 10.160 1.00 91.94 87 ALA A O 1
ATOM 645 N N . SER A 1 88 ? 5.287 0.265 8.599 1.00 92.31 88 SER A N 1
ATOM 646 C CA . SER A 1 88 ? 4.919 1.468 9.355 1.00 92.31 88 SER A CA 1
ATOM 647 C C . SER A 1 88 ? 3.403 1.606 9.530 1.00 92.31 88 SER A C 1
ATOM 649 O O . SER A 1 88 ? 2.936 1.887 10.635 1.00 92.31 88 SER A O 1
ATOM 651 N N . ALA A 1 89 ? 2.618 1.316 8.488 1.00 85.44 89 ALA A N 1
ATOM 652 C CA . ALA A 1 89 ? 1.163 1.308 8.567 1.00 85.44 89 ALA A CA 1
ATOM 653 C C . ALA A 1 89 ? 0.672 0.251 9.568 1.00 85.44 89 ALA A C 1
ATOM 655 O O . ALA A 1 89 ? -0.153 0.555 10.430 1.00 85.44 89 ALA A O 1
ATOM 656 N N . ALA A 1 90 ? 1.229 -0.962 9.526 1.00 88.56 90 ALA A N 1
ATOM 657 C CA . ALA A 1 90 ? 0.904 -2.027 10.472 1.00 88.56 90 ALA A CA 1
ATOM 658 C C . ALA A 1 90 ? 1.213 -1.630 11.928 1.00 88.56 90 ALA A C 1
ATOM 660 O O . ALA A 1 90 ? 0.418 -1.911 12.829 1.00 88.56 90 ALA A O 1
ATOM 661 N N . ALA A 1 91 ? 2.325 -0.929 12.171 1.00 88.94 91 ALA A N 1
ATOM 662 C CA . ALA A 1 91 ? 2.657 -0.406 13.495 1.00 88.94 91 ALA A CA 1
ATOM 663 C C . ALA A 1 91 ? 1.639 0.644 13.978 1.00 88.94 91 ALA A C 1
ATOM 665 O O . ALA A 1 91 ? 1.221 0.615 15.138 1.00 88.94 91 ALA A O 1
ATOM 666 N N . VAL A 1 92 ? 1.187 1.539 13.090 1.00 87.56 92 VAL A N 1
ATOM 667 C CA . VAL A 1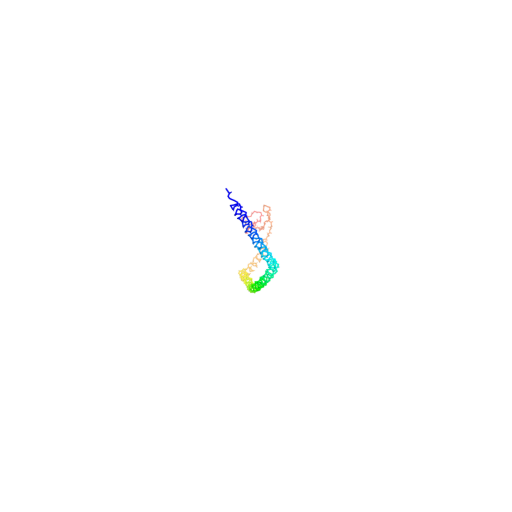 92 ? 0.137 2.521 13.405 1.00 87.56 92 VAL A CA 1
ATOM 668 C C . VAL A 1 92 ? -1.186 1.826 13.729 1.00 87.56 92 VAL A C 1
ATOM 670 O O . VAL A 1 92 ? -1.815 2.181 14.724 1.00 87.56 92 VAL A O 1
ATOM 673 N N . TYR A 1 93 ? -1.582 0.802 12.966 1.00 81.00 93 TYR A N 1
ATOM 674 C CA . TYR A 1 93 ? -2.806 0.041 13.237 1.00 81.00 93 TYR A CA 1
ATOM 675 C C . TYR A 1 93 ? -2.764 -0.682 14.586 1.00 81.00 93 TYR A C 1
ATOM 677 O O . TYR A 1 93 ? -3.714 -0.557 15.356 1.00 81.00 93 TYR A O 1
ATOM 685 N N . ARG A 1 94 ? -1.653 -1.345 14.936 1.00 83.31 94 ARG A N 1
ATOM 686 C CA . ARG A 1 94 ? -1.496 -1.978 16.262 1.00 83.31 94 ARG A CA 1
ATOM 687 C C . ARG A 1 94 ? -1.601 -0.964 17.406 1.00 83.31 94 ARG A C 1
ATOM 689 O O . ARG A 1 94 ? -2.243 -1.215 18.428 1.00 83.31 94 ARG A O 1
ATOM 696 N N . ASN A 1 95 ? -1.009 0.215 17.226 1.00 81.06 95 ASN A N 1
ATOM 697 C CA . ASN A 1 95 ? -1.111 1.298 18.205 1.00 81.06 95 ASN A CA 1
ATOM 698 C C . ASN A 1 95 ? -2.528 1.897 18.277 1.00 81.06 95 ASN A C 1
ATOM 700 O O . ASN A 1 95 ? -2.961 2.325 19.347 1.00 81.06 95 ASN A O 1
ATOM 704 N N . ALA A 1 96 ? -3.265 1.922 17.166 1.00 75.19 96 ALA A N 1
ATOM 705 C CA . ALA A 1 96 ? -4.651 2.375 17.132 1.00 75.19 96 ALA A CA 1
ATOM 706 C C . ALA A 1 96 ? -5.601 1.371 17.806 1.00 75.19 96 ALA A C 1
ATOM 708 O O . ALA A 1 96 ? -6.478 1.781 18.567 1.00 75.19 96 ALA A O 1
ATOM 709 N N . GLU A 1 97 ? -5.392 0.072 17.593 1.00 77.56 97 GLU A N 1
ATOM 710 C CA . GLU A 1 97 ? -6.216 -1.005 18.148 1.00 77.56 97 GLU A CA 1
ATOM 711 C C . GLU A 1 97 ? -6.204 -1.003 19.684 1.00 77.56 97 GLU A C 1
ATOM 713 O O . GLU A 1 97 ? -7.259 -1.012 20.321 1.00 77.56 97 GLU A O 1
ATOM 718 N N . SER A 1 98 ? -5.024 -0.875 20.297 1.00 79.00 98 SER A N 1
ATOM 719 C CA . SER A 1 98 ? -4.894 -0.820 21.763 1.00 79.00 98 SER A CA 1
ATOM 720 C C . SER A 1 98 ? -5.554 0.421 22.383 1.00 79.00 98 SER A C 1
ATOM 722 O O . SER A 1 98 ? -6.155 0.351 23.455 1.00 79.00 98 SER A O 1
ATOM 724 N N . ARG A 1 99 ? -5.507 1.572 21.701 1.00 74.75 99 ARG A N 1
ATOM 725 C CA . ARG A 1 99 ? -6.152 2.803 22.190 1.00 74.75 99 ARG A CA 1
ATOM 726 C C . ARG A 1 99 ? -7.664 2.788 22.004 1.00 74.75 99 ARG A C 1
ATOM 728 O O . ARG A 1 99 ? -8.382 3.326 22.847 1.00 74.75 99 ARG A O 1
ATOM 735 N N . PHE A 1 100 ? -8.151 2.214 20.908 1.00 75.56 100 PHE A N 1
ATOM 736 C CA . PHE A 1 100 ? -9.580 2.144 20.624 1.00 75.56 100 PHE A CA 1
ATOM 737 C C . PHE A 1 100 ? -10.286 1.159 21.557 1.00 75.56 100 PHE A C 1
ATOM 739 O O . PHE A 1 100 ? -11.306 1.504 22.152 1.00 75.56 100 PHE A O 1
ATOM 746 N N . THR A 1 101 ? -9.693 -0.017 21.767 1.00 79.31 101 THR A N 1
ATOM 747 C CA . THR A 1 101 ? -10.209 -1.019 22.710 1.00 79.31 101 THR A CA 1
ATOM 748 C C . THR A 1 101 ? -10.267 -0.473 24.135 1.00 79.31 101 THR A C 1
ATOM 750 O O . THR A 1 101 ? -11.314 -0.578 24.772 1.00 79.31 101 THR A O 1
ATOM 753 N N . TRP A 1 102 ? -9.222 0.216 24.611 1.00 83.62 102 TRP A N 1
ATOM 754 C CA . TRP A 1 102 ? -9.252 0.849 25.936 1.00 83.62 102 TRP A CA 1
ATOM 755 C C . TRP A 1 102 ? -10.360 1.903 26.070 1.00 83.62 102 TRP A C 1
ATOM 757 O O . TRP A 1 102 ? -11.079 1.923 27.068 1.00 83.62 102 TRP A O 1
ATOM 767 N N . LYS A 1 103 ? -10.549 2.761 25.057 1.00 84.25 103 LYS A N 1
ATOM 768 C CA . LYS A 1 103 ? -11.620 3.774 25.071 1.00 84.25 103 LYS A CA 1
ATOM 769 C C . LYS A 1 103 ? -13.016 3.149 25.068 1.00 84.25 103 LYS A C 1
ATOM 771 O O . LYS A 1 103 ? -13.887 3.636 25.786 1.00 84.25 103 LYS A O 1
ATOM 776 N N . LEU A 1 104 ? -13.230 2.080 24.300 1.00 86.56 104 LEU A N 1
ATOM 777 C CA . LEU A 1 104 ? -14.504 1.358 24.288 1.00 86.56 104 LEU A CA 1
ATOM 778 C C . LEU A 1 104 ? -14.792 0.684 25.631 1.00 86.56 104 LEU A C 1
ATOM 780 O O . LEU A 1 104 ? -15.897 0.820 26.151 1.00 86.56 104 LEU A O 1
ATOM 784 N N . VAL A 1 105 ? -13.797 0.017 26.220 1.00 89.75 105 VAL A N 1
ATOM 785 C CA . VAL A 1 105 ? -13.929 -0.613 27.541 1.00 89.75 105 VAL A CA 1
ATOM 786 C C . VAL A 1 105 ? -14.228 0.437 28.613 1.00 89.75 105 VAL A C 1
ATOM 788 O O . VAL A 1 105 ? -15.157 0.259 29.398 1.00 89.75 105 VAL A O 1
ATOM 791 N N . ALA A 1 106 ? -13.515 1.568 28.608 1.00 90.50 106 ALA A N 1
ATOM 792 C CA . ALA A 1 106 ? -13.769 2.666 29.539 1.00 90.50 106 ALA A CA 1
ATOM 793 C C . ALA A 1 106 ? -15.189 3.248 29.392 1.00 90.50 106 ALA A C 1
ATOM 795 O O . ALA A 1 106 ? -15.835 3.544 30.396 1.00 90.50 106 ALA A O 1
ATOM 796 N N . CYS A 1 107 ? -15.693 3.372 28.159 1.00 92.00 107 CYS A N 1
ATOM 797 C CA . CYS A 1 107 ? -17.051 3.847 27.883 1.00 92.00 107 CYS A CA 1
ATOM 798 C C . CYS A 1 107 ? -18.124 2.858 28.374 1.00 92.00 107 CYS A C 1
ATOM 800 O O . CYS A 1 107 ? -19.106 3.255 28.999 1.00 92.00 107 CYS A O 1
ATOM 802 N N . LEU A 1 108 ? -17.918 1.555 28.157 1.00 93.06 108 LEU A N 1
ATOM 803 C CA . LEU A 1 108 ? -18.832 0.522 28.648 1.00 93.06 108 LEU A CA 1
ATOM 804 C C . LEU A 1 108 ? -18.898 0.519 30.177 1.00 93.06 108 LEU A C 1
ATOM 806 O O . LEU A 1 108 ? -19.993 0.566 30.735 1.00 93.06 108 LEU A O 1
ATOM 810 N N . ILE A 1 109 ? -17.750 0.540 30.857 1.00 93.50 109 ILE A N 1
ATOM 811 C CA . ILE A 1 109 ? -17.704 0.559 32.325 1.00 93.50 109 ILE A CA 1
ATOM 812 C C . ILE A 1 109 ? -18.385 1.819 32.874 1.00 93.50 109 ILE A C 1
ATOM 814 O O . ILE A 1 109 ? -19.200 1.712 33.791 1.00 93.50 109 ILE A O 1
ATOM 818 N N . SER A 1 110 ? -18.113 3.002 32.306 1.00 93.75 110 SER A N 1
ATOM 819 C CA . SER A 1 110 ? -18.737 4.242 32.787 1.00 93.75 110 SER A CA 1
ATOM 820 C C . SER A 1 110 ? -20.257 4.232 32.605 1.00 93.75 110 SER A C 1
ATOM 822 O O . SER A 1 110 ? -20.978 4.665 33.504 1.00 93.75 110 SER A O 1
ATOM 824 N N . SER A 1 111 ? -20.754 3.671 31.496 1.00 93.62 111 SER A N 1
ATOM 825 C CA . SER A 1 111 ? -22.192 3.554 31.240 1.00 93.62 111 SER A CA 1
ATOM 826 C C . SER A 1 111 ? -22.893 2.637 32.247 1.00 93.62 111 SER A C 1
ATOM 828 O O . SER A 1 111 ? -23.937 3.004 32.784 1.00 93.62 111 SER A O 1
ATOM 830 N N . VAL A 1 112 ? -22.295 1.487 32.578 1.00 94.38 112 VAL A N 1
ATOM 831 C CA . VAL A 1 112 ? -22.859 0.536 33.549 1.00 94.38 112 VAL A CA 1
ATOM 832 C C . VAL A 1 112 ? -22.894 1.147 34.946 1.00 94.38 112 VAL A C 1
ATOM 834 O O . VAL A 1 112 ? -23.902 1.031 35.640 1.00 94.38 112 VAL A O 1
ATOM 837 N N . VAL A 1 113 ? -21.828 1.847 35.348 1.00 94.75 113 VAL A N 1
ATOM 838 C CA . VAL A 1 113 ? -21.7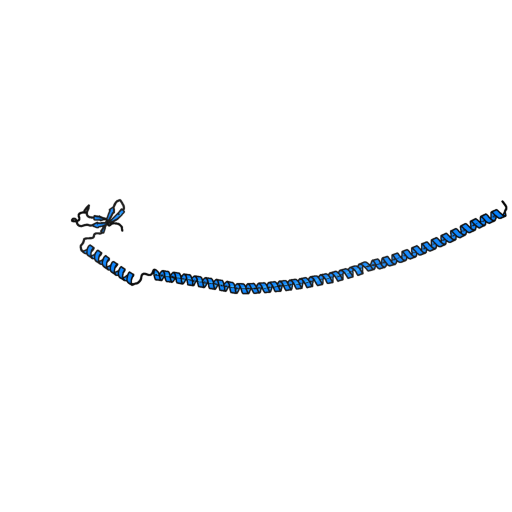80 2.545 36.641 1.00 94.75 113 VAL A CA 1
ATOM 839 C C . VAL A 1 113 ? -22.839 3.645 36.705 1.00 94.75 113 VAL A C 1
ATOM 841 O O . VAL A 1 113 ? -23.571 3.724 37.689 1.00 94.75 113 VAL A O 1
ATOM 844 N N . ALA A 1 114 ? -22.973 4.458 35.654 1.00 93.31 114 ALA A N 1
ATOM 845 C CA . ALA A 1 114 ? -23.974 5.520 35.602 1.00 93.31 114 ALA A CA 1
ATOM 846 C C . ALA A 1 114 ? -25.403 4.965 35.713 1.00 93.31 114 ALA A C 1
ATOM 848 O O . ALA A 1 114 ? -26.190 5.451 36.525 1.00 93.31 114 ALA A O 1
ATOM 849 N N . ILE A 1 115 ? -25.723 3.907 34.960 1.00 94.62 115 ILE A N 1
ATOM 850 C CA . ILE A 1 115 ? -27.030 3.240 35.031 1.00 94.62 115 ILE A CA 1
ATOM 851 C C . ILE A 1 115 ? -27.255 2.653 36.428 1.00 94.62 115 ILE A C 1
ATOM 853 O O . ILE A 1 115 ? -28.331 2.834 36.994 1.00 94.62 115 ILE A O 1
ATOM 857 N N . GLY A 1 116 ? -26.246 2.004 37.015 1.00 93.44 116 GLY A N 1
ATOM 858 C CA . GLY A 1 116 ? -26.328 1.433 38.359 1.00 93.44 116 GLY A CA 1
ATOM 859 C C . GLY A 1 116 ? -26.630 2.475 39.438 1.00 93.44 116 GLY A C 1
ATOM 860 O O . GLY A 1 116 ? -27.466 2.225 40.303 1.00 93.44 116 GLY A O 1
ATOM 861 N N . ILE A 1 117 ? -26.012 3.659 39.359 1.00 93.81 117 ILE A N 1
ATOM 862 C CA . ILE A 1 117 ? -26.272 4.777 40.282 1.00 93.81 117 ILE A CA 1
ATOM 863 C C . ILE A 1 117 ? -27.696 5.310 40.110 1.00 93.81 117 ILE A C 1
ATOM 865 O O . ILE A 1 117 ? -28.402 5.523 41.093 1.00 93.81 117 ILE A O 1
ATOM 869 N N . VAL A 1 118 ? -28.145 5.518 38.871 1.00 93.56 118 VAL A N 1
ATOM 870 C CA . VAL A 1 118 ? -29.513 5.992 38.611 1.00 93.56 118 VAL A CA 1
ATOM 871 C C . VAL A 1 118 ? -30.535 4.984 39.134 1.00 93.56 118 VAL A C 1
ATOM 873 O O . VAL A 1 118 ? -31.479 5.364 39.825 1.00 93.56 118 VAL A O 1
ATOM 876 N N . PHE A 1 119 ? -30.324 3.695 38.865 1.00 93.31 119 PHE A N 1
ATOM 877 C CA . PHE A 1 119 ? -31.233 2.633 39.280 1.00 93.31 119 PHE A CA 1
ATOM 878 C C . PHE A 1 119 ? -31.266 2.462 40.804 1.00 93.31 119 PHE A C 1
ATOM 880 O O . PHE A 1 119 ? -32.344 2.332 41.382 1.00 93.31 119 PHE A O 1
ATOM 887 N N . SER A 1 120 ? -30.111 2.520 41.476 1.00 91.25 120 SER A N 1
ATOM 888 C CA . SER A 1 120 ? -30.045 2.423 42.939 1.00 91.25 120 SER A CA 1
ATOM 889 C C . SER A 1 120 ? -30.723 3.610 43.621 1.00 91.25 120 SER A C 1
ATOM 891 O O . SER A 1 120 ? -31.491 3.418 44.563 1.00 91.25 120 SER A O 1
ATOM 893 N N . THR A 1 121 ? -30.516 4.823 43.100 1.00 92.56 121 THR A N 1
ATOM 894 C CA . THR A 1 121 ? -31.165 6.041 43.603 1.00 92.56 121 THR A CA 1
ATOM 895 C C . THR A 1 121 ? -32.680 5.966 43.414 1.00 92.56 121 THR A C 1
ATOM 897 O O . THR A 1 121 ? -33.439 6.299 44.320 1.00 92.56 121 THR A O 1
ATOM 900 N N . TRP A 1 122 ? -33.134 5.469 42.261 1.00 91.88 122 TRP A N 1
ATOM 901 C CA . TRP A 1 122 ? -34.556 5.304 41.970 1.00 91.88 122 TRP A CA 1
ATOM 902 C C . TRP A 1 122 ? -35.232 4.298 42.909 1.00 91.88 122 TRP A C 1
ATOM 904 O O . TRP A 1 122 ? -36.281 4.607 43.475 1.00 91.88 122 TRP A O 1
ATOM 914 N N . ILE A 1 123 ? -34.606 3.137 43.145 1.00 90.75 123 ILE A N 1
ATOM 915 C CA . ILE A 1 123 ? -35.097 2.149 44.118 1.00 90.75 123 ILE A CA 1
ATOM 916 C C . ILE A 1 123 ? -35.156 2.765 45.515 1.00 90.75 123 ILE A C 1
ATOM 918 O O . ILE A 1 123 ? -36.176 2.634 46.183 1.00 90.75 123 ILE A O 1
ATOM 922 N N . PHE A 1 124 ? -34.106 3.470 45.939 1.00 88.88 124 PHE A N 1
ATOM 923 C CA . PHE A 1 124 ? -34.051 4.084 47.264 1.00 88.88 124 PHE A CA 1
ATOM 924 C C . PHE A 1 124 ? -35.165 5.121 47.479 1.00 88.88 124 PHE A C 1
ATOM 926 O O . PHE A 1 124 ? -35.786 5.156 48.540 1.00 88.88 124 PHE A O 1
ATOM 933 N N . CYS A 1 125 ? -35.473 5.933 46.465 1.00 86.19 125 CYS A N 1
ATOM 934 C CA . CYS A 1 125 ? -36.581 6.886 46.536 1.00 86.19 125 CYS A CA 1
ATOM 935 C C . CYS A 1 125 ? -37.962 6.212 46.533 1.00 86.19 125 CYS A C 1
ATOM 937 O O . CYS A 1 125 ? -38.907 6.769 47.088 1.00 86.19 125 CYS A O 1
ATOM 939 N N . LEU A 1 126 ? -38.097 5.044 45.900 1.00 84.50 126 LEU A N 1
ATOM 940 C CA . LEU A 1 126 ? -39.361 4.309 45.815 1.00 84.50 126 LEU A CA 1
ATOM 941 C C . LEU A 1 126 ? -39.601 3.363 46.991 1.00 84.50 126 LEU A C 1
ATOM 943 O O . LEU A 1 126 ? -40.750 2.994 47.235 1.00 84.50 126 LEU A O 1
ATOM 947 N N . THR A 1 127 ? -38.559 2.955 47.717 1.00 80.50 127 THR A N 1
ATOM 948 C CA . THR A 1 127 ? -38.724 2.118 48.904 1.00 80.50 127 THR A CA 1
ATOM 949 C C . THR A 1 127 ? -39.428 2.917 50.003 1.00 80.50 127 THR A C 1
ATOM 951 O O . THR A 1 127 ? -38.867 3.903 50.487 1.00 80.50 127 THR A O 1
ATOM 954 N N . PRO A 1 128 ? -40.654 2.529 50.408 1.00 77.56 128 PRO A N 1
ATOM 955 C CA . PRO A 1 128 ? -41.384 3.239 51.445 1.00 77.56 128 PRO A CA 1
ATOM 956 C C . PRO A 1 128 ? -40.598 3.170 52.752 1.00 77.56 128 PRO A C 1
ATOM 958 O O . PRO A 1 128 ? -40.144 2.104 53.169 1.00 77.56 128 PRO A O 1
ATOM 961 N N . THR A 1 129 ? -40.435 4.320 53.398 1.00 79.50 129 THR A N 1
ATOM 962 C CA . THR A 1 129 ? -39.722 4.417 54.672 1.00 79.50 129 THR A CA 1
ATOM 963 C C . THR A 1 129 ? -40.446 3.597 55.740 1.00 79.50 129 THR A C 1
ATOM 965 O O . THR A 1 129 ? -41.679 3.526 55.741 1.00 79.50 129 THR A O 1
ATOM 968 N N . GLU A 1 130 ? -39.709 2.983 56.673 1.00 80.62 130 GLU A N 1
ATOM 969 C CA . GLU A 1 130 ? -40.298 2.082 57.680 1.00 80.62 130 GLU A CA 1
ATOM 970 C C . GLU A 1 130 ? -41.440 2.729 58.477 1.00 80.62 130 GLU A C 1
ATOM 972 O O . GLU A 1 130 ? -42.421 2.066 58.808 1.00 80.62 130 GLU A O 1
ATOM 977 N N . ALA A 1 131 ? -41.381 4.045 58.694 1.00 77.12 131 ALA A N 1
ATOM 978 C CA . ALA A 1 131 ? -42.447 4.807 59.339 1.00 77.12 131 ALA A CA 1
ATOM 979 C C . ALA A 1 131 ? -43.795 4.698 58.599 1.00 77.12 131 ALA A C 1
ATOM 981 O O . ALA A 1 131 ? -44.839 4.508 59.223 1.00 77.12 131 ALA A O 1
ATOM 982 N N . THR A 1 132 ? -43.786 4.753 57.263 1.00 77.38 132 THR A N 1
ATOM 983 C CA . THR A 1 132 ? -45.010 4.619 56.453 1.00 77.38 132 THR A CA 1
ATOM 984 C C . THR A 1 132 ? -45.552 3.190 56.456 1.00 77.38 132 THR A C 1
ATOM 986 O O . THR A 1 132 ? -46.767 2.985 56.449 1.00 77.38 132 THR A O 1
ATOM 989 N N . LEU A 1 133 ? -44.664 2.193 56.533 1.00 76.88 133 LEU A N 1
ATOM 990 C CA . LEU A 1 133 ? -45.040 0.788 56.692 1.00 76.88 133 LEU A CA 1
ATOM 991 C C . LEU A 1 133 ? -45.663 0.524 58.069 1.00 76.88 133 LEU A C 1
ATOM 993 O O . LEU A 1 133 ? -46.650 -0.207 58.155 1.00 76.88 133 LEU A O 1
ATOM 997 N N . HIS A 1 134 ? -45.132 1.131 59.132 1.00 81.88 134 H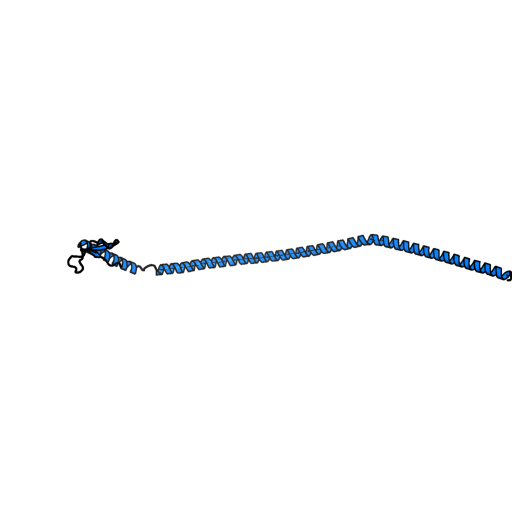IS A N 1
ATOM 998 C CA . HIS A 1 134 ? -45.688 1.017 60.480 1.00 81.88 134 HIS A CA 1
ATOM 999 C C . HIS A 1 134 ? -47.080 1.646 60.587 1.00 81.88 134 HIS A C 1
ATOM 1001 O O . HIS A 1 134 ? -48.001 0.963 61.037 1.00 81.88 134 HIS A O 1
ATOM 1007 N N . ALA A 1 135 ? -47.267 2.864 60.068 1.00 82.06 135 ALA A N 1
ATOM 1008 C CA . ALA A 1 135 ? -48.574 3.523 60.048 1.00 82.06 135 ALA A CA 1
ATOM 1009 C C . ALA A 1 135 ? -49.632 2.682 59.306 1.00 82.06 135 ALA A C 1
ATOM 1011 O O . ALA A 1 135 ? -50.709 2.420 59.840 1.00 82.06 135 ALA A O 1
ATOM 1012 N N . ARG A 1 136 ? -49.302 2.138 58.124 1.00 82.44 136 ARG A N 1
ATOM 1013 C CA . ARG A 1 136 ? -50.232 1.263 57.384 1.00 82.44 136 ARG A CA 1
ATOM 1014 C C . ARG A 1 136 ? -50.528 -0.058 58.101 1.00 82.44 136 ARG A C 1
ATOM 1016 O O . ARG A 1 136 ? -51.633 -0.582 57.984 1.00 82.44 136 ARG A O 1
ATOM 1023 N N . ARG A 1 137 ? -49.567 -0.623 58.842 1.00 86.94 137 ARG A N 1
ATOM 1024 C CA . ARG A 1 137 ? -49.783 -1.845 59.644 1.00 86.94 137 ARG A CA 1
ATOM 1025 C C . ARG A 1 137 ? -50.687 -1.595 60.849 1.00 86.94 137 ARG A C 1
ATOM 1027 O O . ARG A 1 137 ? -51.365 -2.521 61.295 1.00 86.94 137 ARG A O 1
ATOM 1034 N N . GLU A 1 138 ? -50.673 -0.390 61.400 1.00 87.75 138 GLU A N 1
ATOM 1035 C CA . GLU A 1 138 ? -51.580 0.014 62.476 1.00 87.75 138 GLU A CA 1
ATOM 1036 C C . GLU A 1 138 ? -52.990 0.263 61.945 1.00 87.75 138 GLU A C 1
ATOM 1038 O O . GLU A 1 138 ? -53.936 -0.311 62.483 1.00 87.75 138 GLU A O 1
ATOM 1043 N N . GLU A 1 139 ? -53.128 0.981 60.826 1.00 84.31 139 GLU A N 1
ATOM 1044 C CA . GLU A 1 139 ? -54.414 1.155 60.134 1.00 84.31 139 GLU A CA 1
ATOM 1045 C C . GLU A 1 139 ? -55.053 -0.191 59.771 1.00 84.31 139 GLU A C 1
ATOM 1047 O O . GLU A 1 139 ? -56.241 -0.407 60.010 1.00 84.31 139 GLU A O 1
ATOM 1052 N N . HIS A 1 140 ? -54.260 -1.131 59.247 1.00 87.31 140 HIS A N 1
ATOM 1053 C CA . HIS A 1 140 ? -54.751 -2.464 58.911 1.00 87.31 140 HIS A CA 1
ATOM 1054 C C . HIS A 1 140 ? -55.257 -3.220 60.146 1.00 87.31 140 HIS A C 1
ATOM 1056 O O . HIS A 1 140 ? -56.340 -3.799 60.115 1.00 87.31 140 HIS A O 1
ATOM 1062 N N . ARG A 1 141 ? -54.500 -3.209 61.253 1.00 88.69 141 ARG A N 1
ATOM 1063 C CA . ARG A 1 141 ? -54.916 -3.880 62.497 1.00 88.69 141 ARG A CA 1
ATOM 1064 C C . ARG A 1 141 ? -56.184 -3.261 63.079 1.00 88.69 141 ARG A C 1
ATOM 1066 O O . ARG A 1 141 ? -57.070 -4.000 63.501 1.00 88.69 141 ARG A O 1
ATOM 1073 N N . PHE A 1 142 ? -56.295 -1.937 63.038 1.00 90.44 142 PHE A N 1
ATOM 1074 C CA . PHE A 1 142 ? -57.489 -1.226 63.478 1.00 90.44 142 PHE A CA 1
ATOM 1075 C C . PHE A 1 142 ? -58.719 -1.613 62.643 1.00 90.44 142 PHE A C 1
ATOM 1077 O O . PHE A 1 142 ? -59.730 -2.038 63.202 1.00 90.44 142 PHE A O 1
ATOM 1084 N N . LEU A 1 143 ? -58.617 -1.568 61.311 1.00 86.31 143 LEU A N 1
ATOM 1085 C CA . LEU A 1 143 ? -59.718 -1.933 60.413 1.00 86.31 143 LEU A CA 1
ATOM 1086 C C . LEU A 1 143 ? -60.164 -3.390 60.592 1.00 86.31 143 LEU A C 1
ATOM 1088 O O . LEU A 1 143 ? -61.362 -3.658 60.623 1.00 86.31 143 LEU A O 1
ATOM 1092 N N . VAL A 1 144 ? -59.221 -4.323 60.755 1.00 87.00 144 VAL A N 1
ATOM 1093 C CA . VAL A 1 144 ? -59.541 -5.737 61.007 1.00 87.00 144 VAL A CA 1
ATOM 1094 C C . VAL A 1 144 ? -60.287 -5.904 62.331 1.00 87.00 144 VAL A C 1
ATOM 1096 O O . VAL A 1 144 ? -61.328 -6.558 62.354 1.00 87.00 144 VAL A O 1
ATOM 1099 N N . SER A 1 145 ? -59.819 -5.261 63.406 1.00 85.25 145 SER A N 1
ATOM 1100 C CA . SER A 1 145 ? -60.497 -5.336 64.707 1.00 85.25 145 SER A CA 1
ATOM 1101 C C . SER A 1 145 ? -61.909 -4.744 64.680 1.00 85.25 145 SER A C 1
ATOM 1103 O O . SER A 1 145 ? -62.816 -5.284 65.310 1.00 85.25 145 SER A O 1
ATOM 1105 N N . GLU A 1 146 ? -62.131 -3.679 63.906 1.00 82.31 146 GLU A N 1
ATOM 1106 C CA . GLU A 1 146 ? -63.448 -3.055 63.786 1.00 82.31 146 GLU A CA 1
ATOM 1107 C C . GLU A 1 146 ? -64.412 -3.926 62.967 1.00 82.31 146 GLU A C 1
ATOM 1109 O O . GLU A 1 146 ? -65.585 -4.052 63.321 1.00 82.31 146 GLU A O 1
ATOM 1114 N N . ILE A 1 147 ? -63.921 -4.605 61.924 1.00 78.06 147 ILE A N 1
ATOM 1115 C CA . ILE A 1 147 ? -64.709 -5.585 61.162 1.00 78.06 147 ILE A CA 1
ATOM 1116 C C . ILE A 1 147 ? -65.087 -6.779 62.045 1.00 78.06 147 ILE A C 1
ATOM 1118 O O . ILE A 1 147 ? -66.246 -7.191 62.041 1.00 78.06 147 ILE A O 1
ATOM 1122 N N . GLU A 1 148 ? -64.150 -7.328 62.820 1.00 80.44 148 GLU A N 1
ATOM 1123 C CA . GLU A 1 148 ? -64.433 -8.437 63.739 1.00 80.44 148 GLU A CA 1
ATOM 1124 C C . GLU A 1 148 ? -65.430 -8.035 64.828 1.00 80.44 148 GLU A C 1
ATOM 1126 O O . GLU A 1 148 ? -66.365 -8.788 65.111 1.00 80.44 148 GLU A O 1
ATOM 1131 N N . ARG A 1 149 ? -65.303 -6.818 65.373 1.00 77.94 149 ARG A N 1
ATOM 1132 C CA . ARG A 1 149 ? -66.267 -6.252 66.322 1.00 77.94 149 ARG A CA 1
ATOM 1133 C C . ARG A 1 149 ? -67.657 -6.162 65.698 1.00 77.94 149 ARG A C 1
ATOM 1135 O O . ARG A 1 149 ? -68.615 -6.674 66.267 1.00 77.94 149 ARG A O 1
ATOM 1142 N N . LEU A 1 150 ? -67.778 -5.574 64.510 1.00 70.38 150 LEU A N 1
ATOM 1143 C CA . LEU A 1 150 ? -69.057 -5.440 63.804 1.00 70.38 150 LEU A CA 1
ATOM 1144 C C . LEU A 1 150 ? -69.670 -6.797 63.411 1.00 70.38 150 LEU A C 1
ATOM 1146 O O . LEU A 1 150 ? -70.895 -6.950 63.430 1.00 70.38 150 LEU A O 1
ATOM 1150 N N . ARG A 1 151 ? -68.833 -7.800 63.119 1.00 67.19 151 ARG A N 1
ATOM 1151 C CA . ARG A 1 151 ? -69.257 -9.182 62.859 1.00 67.19 151 ARG A CA 1
ATOM 1152 C C . ARG A 1 151 ? -69.750 -9.881 64.131 1.00 67.19 151 ARG A C 1
ATOM 1154 O O . ARG A 1 151 ? -70.763 -10.571 64.082 1.00 67.19 151 ARG A O 1
ATOM 1161 N N . GLY A 1 152 ? -69.089 -9.659 65.269 1.00 65.81 152 GLY A N 1
ATOM 1162 C CA . GLY A 1 152 ? -69.461 -10.219 66.574 1.00 65.81 152 GLY A CA 1
ATOM 1163 C C . GLY A 1 152 ? -70.779 -9.678 67.142 1.00 65.81 152 GLY A C 1
ATOM 1164 O O . GLY A 1 152 ? -71.495 -10.411 67.815 1.00 65.81 152 GLY A O 1
ATOM 1165 N N . VAL A 1 153 ? -71.151 -8.432 66.820 1.00 66.69 153 VAL A N 1
ATOM 1166 C CA . VAL A 1 153 ? -72.461 -7.847 67.189 1.00 66.69 153 VAL A CA 1
ATOM 1167 C C . VAL A 1 153 ? -73.568 -8.233 66.177 1.00 66.69 153 VAL A C 1
ATOM 1169 O O . VAL A 1 153 ? -74.695 -7.756 66.267 1.00 66.69 153 VAL A O 1
ATOM 1172 N N . GLY A 1 154 ? -73.282 -9.109 65.201 1.00 54.81 154 GLY A N 1
ATOM 1173 C CA . GLY A 1 154 ? -74.269 -9.615 64.234 1.00 54.81 154 GLY A CA 1
ATOM 1174 C C . GLY A 1 154 ? -74.785 -8.571 63.234 1.00 54.81 154 GLY A C 1
ATOM 1175 O O . GLY A 1 154 ? -75.819 -8.782 62.603 1.00 54.81 154 GLY A O 1
ATOM 1176 N N . LEU A 1 155 ? -74.089 -7.438 63.093 1.00 54.12 155 LEU A N 1
ATOM 1177 C CA . LEU A 1 155 ? -74.550 -6.271 62.329 1.00 54.12 155 LEU A CA 1
ATOM 1178 C C . LEU A 1 155 ? -74.029 -6.209 60.892 1.00 54.12 155 LEU A C 1
ATOM 1180 O O . LEU A 1 155 ? -74.430 -5.318 60.147 1.00 54.12 155 LEU A O 1
ATOM 1184 N N . VAL A 1 156 ? -73.155 -7.127 60.479 1.00 55.19 156 VAL A N 1
ATOM 1185 C CA . VAL A 1 156 ? -72.567 -7.092 59.136 1.00 55.19 156 VAL A CA 1
ATOM 1186 C C . VAL A 1 156 ? -72.506 -8.501 58.552 1.00 55.19 156 VAL A C 1
ATOM 1188 O O . VAL A 1 156 ? -71.481 -9.175 58.594 1.00 55.19 156 VAL A O 1
ATOM 1191 N N . ASP A 1 157 ? -73.632 -8.936 57.989 1.00 57.78 157 ASP A N 1
ATOM 1192 C CA . ASP A 1 157 ? -73.660 -10.017 57.003 1.00 57.78 157 ASP A CA 1
ATOM 1193 C C . ASP A 1 157 ? -73.441 -9.368 55.630 1.00 57.78 157 ASP A C 1
ATOM 1195 O O . ASP A 1 157 ? -74.333 -8.698 55.092 1.00 57.78 157 ASP A O 1
ATOM 1199 N N . ILE A 1 158 ? -72.216 -9.474 55.102 1.00 61.94 158 ILE A N 1
ATOM 1200 C CA . ILE A 1 158 ? -71.903 -9.014 53.745 1.00 61.94 158 ILE A CA 1
ATOM 1201 C C . ILE A 1 158 ? -72.388 -10.100 52.792 1.00 61.94 158 ILE A C 1
ATOM 1203 O O . ILE A 1 158 ? -71.708 -11.101 52.575 1.00 61.94 158 ILE A O 1
ATOM 1207 N N . ALA A 1 159 ? -73.580 -9.906 52.242 1.00 63.62 159 ALA A N 1
ATOM 1208 C CA . ALA A 1 159 ? -74.119 -10.759 51.195 1.00 63.62 159 ALA A CA 1
ATOM 1209 C C . ALA A 1 159 ? -73.783 -10.159 49.824 1.00 63.62 159 ALA A C 1
ATOM 1211 O O . ALA A 1 159 ? -73.734 -8.939 49.657 1.00 63.62 159 ALA A O 1
ATOM 1212 N N . GLN A 1 160 ? -73.553 -11.004 48.822 1.00 68.56 160 GLN A N 1
ATOM 1213 C CA . GLN A 1 160 ? -73.500 -10.547 47.435 1.00 68.56 160 GLN A CA 1
ATOM 1214 C C . GLN A 1 160 ? -74.938 -10.383 46.939 1.00 68.56 160 GLN A C 1
ATOM 1216 O O . GLN A 1 160 ? -75.687 -11.358 46.934 1.00 68.56 160 GLN A O 1
ATOM 1221 N N . CYS A 1 161 ? -75.335 -9.173 46.538 1.00 67.38 161 CYS A N 1
ATOM 1222 C CA . CYS A 1 161 ? -76.595 -8.996 45.819 1.00 67.38 161 CYS A CA 1
ATOM 1223 C C . CYS A 1 161 ? -76.334 -8.963 44.322 1.00 67.38 161 CYS A C 1
ATOM 1225 O O . CYS A 1 161 ? -75.362 -8.357 43.861 1.00 67.38 161 CYS A O 1
ATOM 1227 N N . ASP A 1 162 ? -77.261 -9.537 43.569 1.00 71.56 162 ASP A N 1
ATOM 1228 C CA . ASP A 1 162 ? -77.358 -9.296 42.141 1.00 71.56 162 ASP A CA 1
ATOM 1229 C C . ASP A 1 162 ? -78.014 -7.927 41.902 1.00 71.56 162 ASP A C 1
ATOM 1231 O O . ASP A 1 162 ? -79.164 -7.688 42.284 1.00 71.56 162 ASP A O 1
ATOM 1235 N N . HIS A 1 163 ? -77.260 -6.999 41.314 1.00 71.44 163 HIS A N 1
ATOM 1236 C CA . HIS A 1 163 ? -77.764 -5.704 40.882 1.00 71.44 163 HIS A CA 1
ATOM 1237 C C . HIS A 1 163 ? -77.543 -5.560 39.375 1.00 71.44 163 HIS A C 1
ATOM 1239 O O . HIS A 1 163 ? -76.424 -5.301 38.930 1.00 71.44 163 HIS A O 1
ATOM 1245 N N . TYR A 1 164 ? -78.619 -5.724 38.598 1.00 74.62 164 TYR A N 1
ATOM 1246 C CA . TYR A 1 164 ? -78.612 -5.678 37.129 1.00 74.62 164 TYR A CA 1
ATOM 1247 C C . TYR A 1 164 ? -77.632 -6.671 36.467 1.00 74.62 164 TYR A C 1
ATOM 1249 O O . TYR A 1 164 ? -76.982 -6.328 35.483 1.00 74.62 164 TYR A O 1
ATOM 1257 N N . GLY A 1 165 ? -77.509 -7.896 36.992 1.00 75.50 165 GLY A N 1
ATOM 1258 C CA . GLY A 1 165 ? -76.656 -8.949 36.428 1.00 75.50 165 GLY A CA 1
ATOM 1259 C C . GLY A 1 165 ? -75.200 -8.910 36.902 1.00 75.50 165 GLY A C 1
ATOM 1260 O O . GLY A 1 165 ? -74.371 -9.672 36.404 1.00 75.50 165 GLY A O 1
ATOM 1261 N N . HIS A 1 166 ? -74.867 -8.038 37.860 1.00 69.25 166 HIS A N 1
ATOM 1262 C CA . HIS A 1 166 ? -73.539 -7.952 38.464 1.00 69.25 166 HIS A CA 1
ATOM 1263 C C . HIS A 1 166 ? -73.610 -8.191 39.973 1.00 69.25 166 HIS A C 1
ATOM 1265 O O . HIS A 1 166 ? -74.341 -7.504 40.691 1.00 69.25 166 HIS A O 1
ATOM 1271 N N . LEU A 1 167 ? -72.789 -9.126 40.460 1.00 74.94 167 LEU A N 1
ATOM 1272 C CA . LEU A 1 167 ? -72.618 -9.387 41.887 1.00 74.94 167 LEU A CA 1
ATOM 1273 C C . LEU A 1 167 ? -71.880 -8.210 42.533 1.00 74.94 167 LEU A C 1
ATOM 1275 O O . LEU A 1 167 ? -70.704 -7.971 42.250 1.00 74.94 167 LEU A O 1
ATOM 1279 N N . LYS A 1 168 ? -72.569 -7.471 43.407 1.00 72.56 168 LYS A N 1
ATOM 1280 C CA . LYS A 1 168 ? -71.980 -6.384 44.199 1.00 72.56 168 LYS A CA 1
ATOM 1281 C C . LYS A 1 168 ? -72.091 -6.688 45.696 1.00 72.56 168 LYS A C 1
ATOM 1283 O O . LYS A 1 168 ? -73.092 -7.265 46.126 1.00 72.56 168 LYS A O 1
ATOM 1288 N N . PRO A 1 169 ? -71.085 -6.312 46.507 1.00 71.00 169 PRO A N 1
ATOM 1289 C CA . PRO A 1 169 ? -71.155 -6.483 47.951 1.00 71.00 169 PRO A CA 1
ATOM 1290 C C . PRO A 1 169 ? -72.226 -5.556 48.540 1.00 71.00 169 PRO A C 1
ATOM 1292 O O . PRO A 1 169 ? -72.225 -4.343 48.313 1.00 71.00 169 PRO A O 1
ATOM 1295 N N . CYS A 1 170 ? -73.135 -6.142 49.311 1.00 68.75 170 CYS A N 1
ATOM 1296 C CA . CYS A 1 170 ? -74.193 -5.450 50.030 1.00 68.75 170 CYS A CA 1
ATOM 1297 C C . CYS A 1 170 ? -74.045 -5.649 51.530 1.00 68.75 170 CYS A C 1
ATOM 1299 O O . CYS A 1 170 ? -73.595 -6.699 51.982 1.00 68.75 170 CYS A O 1
ATOM 1301 N N . VAL A 1 171 ? -74.515 -4.677 52.308 1.00 70.44 171 VAL A N 1
ATOM 1302 C CA . VAL A 1 171 ? -74.570 -4.784 53.770 1.00 70.44 171 VAL A CA 1
ATOM 1303 C C . VAL A 1 171 ? -76.024 -4.795 54.219 1.00 70.44 171 VAL A C 1
ATOM 1305 O O . VAL A 1 171 ? -76.816 -3.967 53.763 1.00 70.44 171 VAL A O 1
ATOM 1308 N N . ARG A 1 172 ? -76.385 -5.731 55.103 1.00 64.00 172 ARG A N 1
ATOM 1309 C CA . ARG A 1 172 ? -77.717 -5.777 55.716 1.00 64.00 172 ARG A CA 1
ATOM 1310 C C . ARG A 1 172 ? -77.884 -4.592 56.674 1.00 64.00 172 ARG A C 1
ATOM 1312 O O . ARG A 1 172 ? -77.087 -4.435 57.591 1.00 64.00 172 ARG A O 1
ATOM 1319 N N . VAL A 1 173 ? -78.896 -3.751 56.469 1.00 65.31 173 VAL A N 1
ATOM 1320 C CA . VAL A 1 173 ? -79.145 -2.558 57.301 1.00 65.31 173 VAL A CA 1
ATOM 1321 C C . VAL A 1 173 ? -80.298 -2.831 58.263 1.00 65.31 173 VAL A C 1
ATOM 1323 O O . VAL A 1 173 ? -81.277 -3.485 57.902 1.00 65.31 173 VAL A O 1
ATOM 1326 N N . ALA A 1 174 ? -80.189 -2.330 59.497 1.00 58.81 174 ALA A N 1
ATOM 1327 C CA . ALA A 1 174 ? -81.252 -2.428 60.493 1.00 58.81 174 ALA A CA 1
ATOM 1328 C C . ALA A 1 174 ? -82.564 -1.779 59.986 1.00 58.81 174 ALA A C 1
ATOM 1330 O O . ALA A 1 174 ? -82.515 -0.750 59.304 1.00 58.81 174 ALA A O 1
ATOM 1331 N N . PRO A 1 175 ? -83.740 -2.331 60.342 1.00 57.91 175 PRO A N 1
ATOM 1332 C CA . PRO A 1 175 ? -85.045 -1.883 59.838 1.00 57.91 175 PRO A CA 1
ATOM 1333 C C . PRO A 1 175 ? -85.443 -0.453 60.248 1.00 57.91 175 PRO A C 1
ATOM 1335 O O . PRO A 1 175 ? -86.447 0.058 59.768 1.00 57.91 175 PRO A O 1
ATOM 1338 N N . SER A 1 176 ? -84.667 0.206 61.112 1.00 58.41 176 SER A N 1
ATOM 1339 C CA . SER A 1 176 ? -84.885 1.585 61.567 1.00 58.41 176 SER A CA 1
ATOM 1340 C C . SER A 1 176 ? -84.240 2.661 60.679 1.00 58.41 176 SER A C 1
ATOM 1342 O O . SER A 1 176 ? -84.362 3.847 60.979 1.00 58.41 176 SER A O 1
ATOM 1344 N N . SER A 1 177 ? -83.536 2.287 59.603 1.00 59.44 177 SER A N 1
ATOM 1345 C CA . SER A 1 177 ? -82.895 3.248 58.698 1.00 59.44 177 SER A CA 1
ATOM 1346 C C . SER A 1 177 ? -83.879 3.790 57.644 1.00 59.44 177 SER A C 1
ATOM 1348 O O . SER A 1 177 ? -84.581 2.994 57.019 1.00 59.44 177 SER A O 1
ATOM 1350 N N . PRO A 1 178 ? -83.912 5.112 57.378 1.00 54.31 178 PRO A N 1
ATOM 1351 C CA . PRO A 1 178 ? -84.847 5.721 56.422 1.00 54.31 178 PRO A CA 1
ATOM 1352 C C . PRO A 1 178 ? -84.646 5.287 54.953 1.00 54.31 178 PRO A C 1
ATOM 1354 O O . PRO A 1 178 ? -85.527 5.523 54.132 1.00 54.31 178 PRO A O 1
ATOM 1357 N N . ASP A 1 179 ? -83.542 4.601 54.628 1.00 56.81 179 ASP A N 1
ATOM 1358 C CA . ASP A 1 179 ? -83.215 4.086 53.283 1.00 56.81 179 ASP A CA 1
ATOM 1359 C C . ASP A 1 179 ? -83.595 2.598 53.073 1.00 56.81 179 ASP A C 1
ATOM 1361 O O . ASP A 1 179 ? -83.105 1.936 52.154 1.00 56.81 179 ASP A O 1
ATOM 1365 N N . PHE A 1 180 ? -84.437 2.017 53.932 1.00 54.31 180 PHE A N 1
ATOM 1366 C CA . PHE A 1 180 ? -84.743 0.584 53.909 1.00 54.31 180 PHE A CA 1
ATOM 1367 C C . PHE A 1 180 ? -85.650 0.185 52.724 1.00 54.31 180 PHE A C 1
ATOM 1369 O O . PHE A 1 180 ? -86.876 0.226 52.808 1.00 54.31 180 PHE A O 1
ATOM 1376 N N . LYS A 1 181 ? -85.055 -0.282 51.619 1.00 54.62 181 LYS A N 1
ATOM 1377 C CA . LYS A 1 181 ? -85.749 -1.072 50.583 1.00 54.62 181 LYS A CA 1
ATOM 1378 C C . LYS A 1 181 ? -85.148 -2.476 50.523 1.00 54.62 181 LYS A C 1
ATOM 1380 O O . LYS A 1 181 ? -84.089 -2.677 49.944 1.00 54.62 181 LYS A O 1
ATOM 1385 N N . GLY A 1 182 ? -85.815 -3.448 51.148 1.00 61.06 182 GLY A N 1
ATOM 1386 C CA . GLY A 1 182 ? -85.442 -4.870 51.064 1.00 61.06 182 GLY A CA 1
ATOM 1387 C C . GLY A 1 182 ? -84.317 -5.333 51.998 1.00 61.06 182 GLY A C 1
ATOM 1388 O O . GLY A 1 182 ? -83.840 -6.451 51.850 1.00 61.06 182 GLY A O 1
ATOM 1389 N N . GLY A 1 183 ? -83.900 -4.519 52.972 1.00 60.62 183 GLY A N 1
ATOM 1390 C CA . GLY A 1 183 ? -82.969 -4.940 54.026 1.00 60.62 183 GLY A CA 1
ATOM 1391 C C . GLY A 1 183 ? -81.481 -4.845 53.724 1.00 60.62 183 GLY A C 1
ATOM 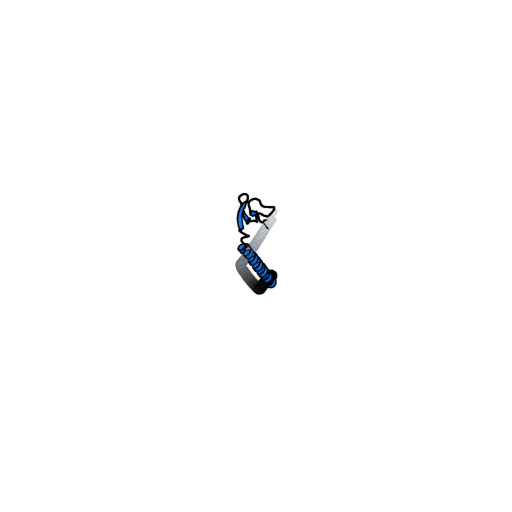1392 O O . GLY A 1 183 ? -80.693 -5.056 54.642 1.00 60.62 183 GLY A O 1
ATOM 1393 N N . TYR A 1 184 ? -81.081 -4.472 52.508 1.00 62.47 184 TYR A N 1
ATOM 1394 C CA . TYR A 1 184 ? -79.675 -4.393 52.110 1.00 62.47 184 TYR A CA 1
ATOM 1395 C C . TYR A 1 184 ? -79.357 -3.060 51.422 1.00 62.47 184 TYR A C 1
ATOM 1397 O O . TYR A 1 184 ? -80.131 -2.585 50.593 1.00 62.47 184 TYR A O 1
ATOM 1405 N N . LYS A 1 185 ? -78.206 -2.462 51.749 1.00 67.56 185 LYS A N 1
ATOM 1406 C CA . LYS A 1 185 ? -77.672 -1.255 51.096 1.00 67.56 185 LYS A CA 1
ATOM 1407 C C . LYS A 1 185 ? -76.425 -1.619 50.291 1.00 67.56 185 LYS A C 1
ATOM 1409 O O . LYS A 1 185 ? -75.529 -2.297 50.796 1.00 67.56 185 LYS A O 1
ATOM 1414 N N . LEU A 1 186 ? -76.383 -1.173 49.035 1.00 63.75 186 LEU A N 1
ATOM 1415 C CA . LEU A 1 186 ? -75.227 -1.320 48.149 1.00 63.75 186 LEU A CA 1
ATOM 1416 C C . LEU A 1 186 ? -74.102 -0.398 48.625 1.00 63.75 186 LEU A C 1
ATOM 1418 O O . LEU A 1 186 ? -74.335 0.788 48.876 1.00 63.75 186 LEU A O 1
ATOM 1422 N N . LEU A 1 187 ? -72.885 -0.928 48.732 1.00 65.94 187 LEU A N 1
ATOM 1423 C CA . LEU A 1 187 ? -71.716 -0.099 49.005 1.00 65.94 187 LEU A CA 1
ATOM 1424 C C . LEU A 1 187 ? -71.346 0.686 47.733 1.00 65.94 187 LEU A C 1
ATOM 1426 O O . LEU A 1 187 ? -71.278 0.086 46.654 1.00 65.94 187 LEU A O 1
ATOM 1430 N N . PRO A 1 188 ? -71.119 2.010 47.818 1.00 61.59 188 PRO A N 1
ATOM 1431 C CA . PRO A 1 188 ? -70.628 2.770 46.678 1.00 61.59 188 PRO A CA 1
ATOM 1432 C C . PRO A 1 188 ? -69.245 2.237 46.287 1.00 61.59 188 PRO A C 1
ATOM 1434 O O . PRO A 1 188 ? -68.371 2.083 47.141 1.00 61.59 188 PRO A O 1
ATOM 1437 N N . ALA A 1 189 ? -69.060 1.928 45.002 1.00 56.44 189 ALA A N 1
ATOM 1438 C CA . ALA A 1 189 ? -67.748 1.579 44.471 1.00 56.44 189 ALA A CA 1
ATOM 1439 C C . ALA A 1 189 ? -66.830 2.799 44.634 1.00 56.44 189 ALA A C 1
ATOM 1441 O O . ALA A 1 189 ? -67.201 3.898 44.218 1.00 56.44 189 ALA A O 1
ATOM 1442 N N . LYS A 1 190 ? -65.696 2.604 45.305 1.00 44.97 190 LYS A N 1
ATOM 1443 C CA . LYS A 1 190 ? -64.681 3.635 45.524 1.00 44.97 190 LYS A CA 1
ATOM 1444 C C . LYS A 1 190 ? -63.627 3.576 44.430 1.00 44.97 190 LYS A C 1
ATOM 1446 O O . LYS A 1 190 ? -63.311 2.440 44.012 1.00 44.97 190 LYS A O 1
#

Foldseek 3Di:
DDPVVVVVVVVVVVVVVVVVVVVVVVVVVVVVVVVVVVVVVVVVCVVVVVVVVVVVVVVVVVVVVVVVVVVVVVVVVVVVVVVVVVVVVVVVVVVVVVVVVVVVVVVVVVVVVVVVVVVVVVVVVPPDDVVVVVVVVVVVVVVVVVVVVCVVVVQFDFDFDDDPNDTFTWGFHDPPDPPDDPRIDGDPDD

Radius of gyration: 70.86 Å; chains: 1; bounding box: 138×29×176 Å

Sequence (190 aa):
MSPDERWDQVDQVADIFHNAIHQAIALQSAAQRSNEQSANAAALLRELGQKLPADLAAAVNARLEAAAKSAAEQMVQKWSAADAAAASAAAVYRNAESRFTWKLVACLISSVVAIGIVFSTWIFCLTPTEATLHARREEHRFLVSEIERLRGVGLVDIAQCDHYGHLKPCVRVAPSSPDFKGGYKLLPAK

Secondary structure (DSSP, 8-state):
--HHHHHHHHHHHHHHHHHHHHHHHHHHHHHHHHHHHHHHHHHHHHHHHHHHHHHHHHHHHHHHHHHHHHHHHHHHHHHHHHHHHHHHHHHHHHHHHHHHHHHHHHHHHHHHHHHHHHHHHHHHHHS--HHHHHHHHHHHHHHHHHHHHHHHTT---EEEEEETTEEEEEEEPPTTSTT-STTEEEPPP-